Protein AF-B5H9H6-F1 (afdb_monomer)

Structure (mmCIF, N/CA/C/O backbone):
data_AF-B5H9H6-F1
#
_entry.id   AF-B5H9H6-F1
#
loop_
_atom_site.group_PDB
_atom_site.id
_atom_site.type_symbol
_atom_site.label_atom_id
_atom_site.label_alt_id
_atom_site.label_comp_id
_atom_site.label_asym_id
_atom_site.label_entity_id
_atom_site.label_seq_id
_atom_site.pdbx_PDB_ins_code
_atom_site.Cartn_x
_atom_site.Cartn_y
_atom_site.Cartn_z
_atom_site.occupancy
_atom_site.B_iso_or_equiv
_atom_site.auth_seq_id
_atom_site.auth_comp_id
_atom_site.auth_asym_id
_atom_site.auth_atom_id
_atom_site.pdbx_PDB_model_num
ATOM 1 N N . MET A 1 1 ? 13.344 -2.753 9.074 1.00 53.66 1 MET A N 1
ATOM 2 C CA . MET A 1 1 ? 12.767 -1.599 8.350 1.00 53.66 1 MET A CA 1
ATOM 3 C C . MET A 1 1 ? 13.785 -0.470 8.370 1.00 53.66 1 MET A C 1
ATOM 5 O O . MET A 1 1 ? 14.395 -0.273 9.414 1.00 53.66 1 MET A O 1
ATOM 9 N N . GLN A 1 2 ? 14.003 0.204 7.239 1.00 55.91 2 GLN A N 1
ATOM 10 C CA . GLN A 1 2 ? 14.740 1.470 7.197 1.00 55.91 2 GLN A CA 1
ATOM 11 C C . GLN A 1 2 ? 13.715 2.598 7.277 1.00 55.91 2 GLN A C 1
ATOM 13 O O . GLN A 1 2 ? 12.799 2.648 6.457 1.00 55.91 2 GLN A O 1
ATOM 18 N N . GLU A 1 3 ? 13.831 3.452 8.282 1.00 55.31 3 GLU A N 1
ATOM 19 C CA . GLU A 1 3 ? 12.931 4.578 8.500 1.00 55.31 3 GLU A CA 1
ATOM 20 C C . GLU A 1 3 ? 13.737 5.873 8.465 1.00 55.31 3 GLU A C 1
ATOM 22 O O . GLU A 1 3 ? 14.820 5.964 9.036 1.00 55.31 3 GLU A O 1
ATOM 27 N N . VAL A 1 4 ? 13.217 6.867 7.748 1.00 63.28 4 VAL A N 1
ATOM 28 C CA . VAL A 1 4 ? 13.743 8.230 7.776 1.00 63.28 4 VAL A CA 1
ATOM 29 C C . VAL A 1 4 ? 12.703 9.081 8.481 1.00 63.28 4 VAL A C 1
ATOM 31 O O . VAL A 1 4 ? 11.624 9.325 7.938 1.00 63.28 4 VAL A O 1
ATOM 34 N N . ALA A 1 5 ? 13.020 9.519 9.693 1.00 55.47 5 ALA A N 1
ATOM 35 C CA . ALA A 1 5 ? 12.129 10.331 10.509 1.00 55.47 5 ALA A CA 1
ATOM 36 C C . ALA A 1 5 ? 12.715 11.730 10.685 1.00 55.47 5 ALA A C 1
ATOM 38 O O . ALA A 1 5 ? 13.913 11.883 10.920 1.00 55.47 5 ALA A O 1
ATOM 39 N N . ARG A 1 6 ? 11.858 12.755 10.610 1.00 47.78 6 ARG A N 1
ATOM 40 C CA . ARG A 1 6 ? 12.176 14.100 11.096 1.00 47.78 6 ARG A CA 1
ATOM 41 C C . ARG A 1 6 ? 11.402 14.343 12.384 1.00 47.78 6 ARG A C 1
ATOM 43 O O . ARG A 1 6 ? 10.174 14.310 12.382 1.00 47.78 6 ARG A O 1
ATOM 50 N N . LEU A 1 7 ? 12.126 14.551 13.472 1.00 54.38 7 LEU A N 1
ATOM 51 C CA . LEU A 1 7 ? 11.582 14.840 14.789 1.00 54.38 7 LEU A CA 1
ATOM 52 C C . LEU A 1 7 ? 11.135 16.307 14.872 1.00 54.38 7 LEU A C 1
ATOM 54 O O . LEU A 1 7 ? 11.575 17.162 14.100 1.00 54.38 7 LEU A O 1
ATOM 58 N N . LEU A 1 8 ? 10.257 16.600 15.834 1.00 46.44 8 LEU A N 1
ATOM 59 C CA . LEU A 1 8 ? 9.730 17.951 16.072 1.00 46.44 8 LEU A CA 1
ATOM 60 C C . LEU A 1 8 ? 10.823 18.969 16.441 1.00 46.44 8 LEU A C 1
ATOM 62 O O . LEU A 1 8 ? 10.644 20.161 16.223 1.00 46.44 8 LEU A O 1
ATOM 66 N N . ASP A 1 9 ? 11.965 18.503 16.944 1.00 61.56 9 ASP A N 1
ATOM 67 C CA . ASP A 1 9 ? 13.147 19.322 17.244 1.00 61.56 9 ASP A CA 1
ATOM 68 C C . ASP A 1 9 ? 14.023 19.616 16.009 1.00 61.56 9 ASP A C 1
ATOM 70 O O . ASP A 1 9 ? 15.124 20.153 16.122 1.00 61.56 9 ASP A O 1
ATOM 74 N N . GLY A 1 10 ? 13.543 19.260 14.816 1.00 47.66 10 GLY A N 1
ATOM 75 C CA . GLY A 1 10 ? 14.209 19.526 13.550 1.00 47.66 10 GLY A CA 1
ATOM 76 C C . GLY A 1 10 ? 15.253 18.486 13.152 1.00 47.66 10 GLY A C 1
ATOM 77 O O . GLY A 1 10 ? 15.680 18.521 11.994 1.00 47.66 10 GLY A O 1
ATOM 78 N N . ARG A 1 11 ? 15.614 17.542 14.035 1.00 51.81 11 ARG A N 1
ATOM 79 C CA . ARG A 1 11 ? 16.542 16.451 13.710 1.00 51.81 11 ARG A CA 1
ATOM 80 C C . ARG A 1 11 ? 15.918 15.512 12.688 1.00 51.81 11 ARG A C 1
ATOM 82 O O . ARG A 1 11 ? 14.760 15.131 12.820 1.00 51.81 11 ARG A O 1
ATOM 89 N N . SER A 1 12 ? 16.692 15.111 11.689 1.00 52.31 12 SER A N 1
ATOM 90 C CA . SER A 1 12 ? 16.351 14.014 10.784 1.00 52.31 12 SER A CA 1
ATOM 91 C C . SER A 1 12 ? 17.384 12.910 10.921 1.00 52.31 12 SER A C 1
ATOM 93 O O . SER A 1 12 ? 18.574 13.215 10.946 1.00 52.31 12 SER A O 1
ATOM 95 N N . GLY A 1 13 ? 16.947 11.658 10.996 1.00 52.53 13 GLY A N 1
ATOM 96 C CA . GLY A 1 13 ? 17.841 10.506 11.084 1.00 52.53 13 GLY A CA 1
ATOM 97 C C . GLY A 1 13 ? 17.341 9.347 10.236 1.00 52.53 13 GLY A C 1
ATOM 98 O O . GLY A 1 13 ? 16.139 9.240 9.980 1.00 52.53 13 GLY A O 1
ATOM 99 N N . LEU A 1 14 ? 18.273 8.501 9.801 1.00 59.81 14 LEU A N 1
ATOM 100 C CA . LEU A 1 14 ? 17.979 7.188 9.242 1.00 59.81 14 LEU A CA 1
ATOM 101 C C . LEU A 1 14 ? 18.125 6.171 10.371 1.00 59.81 14 LEU A C 1
ATOM 103 O O . LEU A 1 14 ? 19.154 6.117 11.039 1.00 59.81 14 LEU A O 1
ATOM 107 N N . ASN A 1 15 ? 17.113 5.346 10.594 1.00 61.19 15 ASN A N 1
ATOM 108 C CA . ASN A 1 15 ? 17.191 4.296 11.590 1.00 61.19 15 ASN A CA 1
ATOM 109 C C . ASN A 1 15 ? 16.802 2.938 11.012 1.00 61.19 15 ASN A C 1
ATOM 111 O O . ASN A 1 15 ? 15.932 2.801 10.153 1.00 61.19 15 ASN A O 1
ATOM 115 N N . PHE A 1 16 ? 17.478 1.916 11.518 1.00 63.22 16 PHE A N 1
ATOM 116 C CA . PHE A 1 16 ? 17.230 0.521 11.215 1.00 63.22 16 PHE A CA 1
ATOM 117 C C . PHE A 1 16 ? 16.546 -0.064 12.436 1.00 63.22 16 PHE A C 1
ATOM 119 O O . PHE A 1 16 ? 17.161 -0.217 13.493 1.00 63.22 16 PHE A O 1
ATOM 126 N N . ALA A 1 17 ? 15.255 -0.343 12.307 1.00 61.78 17 ALA A N 1
ATOM 127 C CA . ALA A 1 17 ? 14.444 -0.819 13.414 1.00 61.78 17 ALA A CA 1
ATOM 128 C C . ALA A 1 17 ? 13.727 -2.127 13.086 1.00 61.78 17 ALA A C 1
ATOM 130 O O . ALA A 1 17 ? 13.439 -2.449 11.921 1.00 61.78 17 ALA A O 1
ATOM 131 N N . VAL A 1 18 ? 13.450 -2.875 14.148 1.00 64.50 18 VAL A N 1
ATOM 132 C CA . VAL A 1 18 ? 12.651 -4.094 14.153 1.00 64.50 18 VAL A CA 1
ATOM 133 C C . VAL A 1 18 ? 11.442 -3.841 15.045 1.00 64.50 18 VAL A C 1
ATOM 135 O O . VAL A 1 18 ? 11.582 -3.379 16.176 1.00 64.50 18 VAL A O 1
ATOM 138 N N . TYR A 1 19 ? 10.252 -4.131 14.526 1.00 63.72 19 TYR A N 1
ATOM 139 C CA . TYR A 1 19 ? 9.053 -4.237 15.347 1.00 63.72 19 TYR A CA 1
ATOM 140 C C . TYR A 1 19 ? 8.939 -5.681 15.831 1.00 63.72 19 TYR A C 1
ATOM 142 O O . TYR A 1 19 ? 8.889 -6.598 15.011 1.00 63.72 19 TYR A O 1
ATOM 150 N N . HIS A 1 20 ? 8.910 -5.884 17.144 1.00 63.84 20 HIS A N 1
ATOM 151 C CA . HIS A 1 20 ? 8.564 -7.170 17.741 1.00 63.84 20 HIS A CA 1
ATOM 152 C C . HIS A 1 20 ? 7.087 -7.159 18.069 1.00 63.84 20 HIS A C 1
ATOM 154 O O . HIS A 1 20 ? 6.674 -6.498 19.022 1.00 63.84 20 HIS A O 1
ATOM 160 N N . ASP A 1 21 ? 6.309 -7.883 17.278 1.00 75.31 21 ASP A N 1
ATOM 161 C CA . ASP A 1 21 ? 4.878 -8.013 17.501 1.00 75.31 21 ASP A CA 1
ATOM 162 C C . ASP A 1 21 ? 4.581 -9.309 18.243 1.00 75.31 21 ASP A C 1
ATOM 164 O O . ASP A 1 21 ? 4.849 -10.409 17.759 1.00 75.31 21 ASP A O 1
ATOM 168 N N . THR A 1 22 ? 3.982 -9.177 19.419 1.00 68.75 22 THR A N 1
ATOM 169 C CA . THR A 1 22 ? 3.458 -10.307 20.175 1.00 68.75 22 THR A CA 1
ATOM 170 C C . THR A 1 22 ? 1.982 -10.459 19.851 1.00 68.75 22 THR A C 1
ATOM 172 O O . THR A 1 22 ? 1.199 -9.519 20.005 1.00 68.75 22 THR A O 1
ATOM 175 N N . TYR A 1 23 ? 1.577 -11.663 19.452 1.00 73.25 23 TYR A N 1
ATOM 176 C CA . TYR A 1 23 ? 0.176 -12.026 19.255 1.00 73.25 23 TYR A CA 1
ATOM 177 C C . TYR A 1 23 ? -0.265 -12.993 20.353 1.00 73.25 23 TYR A C 1
ATOM 179 O O . TYR A 1 23 ? 0.447 -13.934 20.702 1.00 73.25 23 TYR A O 1
ATOM 187 N N . ARG A 1 24 ? -1.465 -12.781 20.893 1.00 76.56 24 ARG A N 1
ATOM 188 C CA . ARG A 1 24 ? -2.106 -13.669 21.864 1.00 76.56 24 ARG A CA 1
ATOM 189 C C . ARG A 1 24 ? -3.253 -14.409 21.190 1.00 76.56 24 ARG A C 1
ATOM 191 O O . ARG A 1 24 ? -4.102 -13.800 20.540 1.00 76.56 24 ARG A O 1
ATOM 198 N N . ARG A 1 25 ? -3.298 -15.729 21.359 1.00 71.50 25 ARG A N 1
ATOM 199 C CA . ARG A 1 25 ? -4.409 -16.552 20.875 1.00 71.50 25 ARG A CA 1
ATOM 200 C C . ARG A 1 25 ? -5.648 -16.323 21.748 1.00 71.50 25 ARG A C 1
ATOM 202 O O . ARG A 1 25 ? -5.561 -16.426 22.969 1.00 71.50 25 ARG A O 1
ATOM 209 N N . THR A 1 26 ? -6.783 -16.021 21.124 1.00 87.19 26 THR A N 1
ATOM 210 C CA . THR A 1 26 ? -8.114 -15.929 21.744 1.00 87.19 26 THR A CA 1
ATOM 211 C C . THR A 1 26 ? -9.068 -16.936 21.084 1.00 87.19 26 THR A C 1
ATOM 213 O O . THR A 1 26 ? -8.728 -17.499 20.037 1.00 87.19 26 THR A O 1
ATOM 216 N N . PRO A 1 27 ? -10.253 -17.201 21.668 1.00 63.56 27 PRO A N 1
ATOM 217 C CA . PRO A 1 27 ? -11.253 -18.085 21.060 1.00 63.56 27 PRO A CA 1
ATOM 218 C C . PRO A 1 27 ? -11.697 -17.647 19.654 1.00 63.56 27 PRO A C 1
ATOM 220 O O . PRO A 1 27 ? -12.077 -18.484 18.844 1.00 63.56 27 PRO A O 1
ATOM 223 N N . GLU A 1 28 ? -11.594 -16.353 19.338 1.00 66.88 28 GLU A N 1
ATOM 224 C CA . GLU A 1 28 ? -11.947 -15.780 18.031 1.00 66.88 28 GLU A CA 1
ATOM 225 C C . GLU A 1 28 ? -10.758 -15.705 17.053 1.00 66.88 28 GLU A C 1
ATOM 227 O O . GLU A 1 28 ? -10.911 -15.191 15.947 1.00 66.88 28 GLU A O 1
ATOM 232 N N . GLY A 1 29 ? -9.571 -16.192 17.439 1.00 70.00 29 GLY A N 1
ATOM 233 C CA . GLY A 1 29 ? -8.371 -16.212 16.598 1.00 70.00 29 GLY A CA 1
ATOM 234 C C . GLY A 1 29 ? -7.148 -15.553 17.239 1.00 70.00 29 GLY A C 1
ATOM 235 O O . GLY A 1 29 ? -7.075 -15.351 18.447 1.00 70.00 29 GLY A O 1
ATOM 236 N N . TRP A 1 30 ? -6.133 -15.242 16.435 1.00 66.62 30 TRP A N 1
ATOM 237 C CA . TRP A 1 30 ? -4.956 -14.512 16.911 1.00 66.62 30 TRP A CA 1
ATOM 238 C C . TRP A 1 30 ? -5.271 -13.023 17.019 1.00 66.62 30 TRP A C 1
ATOM 240 O O . TRP A 1 30 ? -5.712 -12.410 16.050 1.00 66.62 30 TRP A O 1
ATOM 250 N N . ARG A 1 31 ? -5.018 -12.429 18.185 1.00 61.84 31 ARG A N 1
ATOM 251 C CA . ARG A 1 31 ? -5.123 -10.984 18.393 1.00 61.84 31 ARG A CA 1
ATOM 252 C C . ARG A 1 31 ? -3.755 -10.396 18.680 1.00 61.84 31 ARG A C 1
ATOM 254 O O . ARG A 1 31 ? -2.970 -10.970 19.428 1.00 61.84 31 ARG A O 1
ATOM 261 N N . PHE A 1 32 ? -3.486 -9.236 18.101 1.00 72.62 32 PHE A N 1
ATOM 262 C CA . PHE A 1 32 ? -2.315 -8.439 18.440 1.00 72.62 32 PHE A CA 1
ATOM 263 C C . PHE A 1 32 ? -2.336 -8.084 19.937 1.00 72.62 32 PHE A C 1
ATOM 265 O O . PHE A 1 32 ? -3.376 -7.681 20.463 1.00 72.62 32 PHE A O 1
ATOM 272 N N . ALA A 1 33 ? -1.210 -8.264 20.624 1.00 79.00 33 ALA A N 1
ATOM 273 C CA . ALA A 1 33 ? -1.073 -8.006 22.054 1.00 79.00 33 ALA A CA 1
ATOM 274 C C . ALA A 1 33 ? -0.149 -6.817 22.335 1.00 79.00 33 ALA A C 1
ATOM 276 O O . ALA A 1 33 ? -0.509 -5.947 23.124 1.00 79.00 33 ALA A O 1
ATOM 277 N N . GLU A 1 34 ? 1.017 -6.770 21.694 1.00 72.00 34 GLU A N 1
ATOM 278 C CA . GLU A 1 34 ? 2.047 -5.763 21.955 1.00 72.00 34 GLU A CA 1
ATOM 279 C C . GLU A 1 34 ? 2.951 -5.587 20.731 1.00 72.00 34 GLU A C 1
ATOM 281 O O . GLU A 1 34 ? 3.175 -6.547 19.999 1.00 72.00 34 GLU A O 1
ATOM 286 N N . ARG A 1 35 ? 3.480 -4.372 20.537 1.00 76.19 35 ARG A N 1
ATOM 287 C CA . ARG A 1 35 ? 4.550 -4.063 19.581 1.00 76.19 35 ARG A CA 1
ATOM 288 C C . ARG A 1 35 ? 5.682 -3.374 20.323 1.00 76.19 35 ARG A C 1
ATOM 290 O O . ARG A 1 35 ? 5.495 -2.256 20.803 1.00 76.19 35 ARG A O 1
ATOM 297 N N . VAL A 1 36 ? 6.853 -3.998 20.362 1.00 76.00 36 VAL A N 1
ATOM 298 C CA . VAL A 1 36 ? 8.087 -3.364 20.835 1.00 76.00 36 VAL A CA 1
ATOM 299 C C . VAL A 1 36 ? 8.837 -2.821 19.631 1.00 76.00 36 VAL A C 1
ATOM 301 O O . VAL A 1 36 ? 9.159 -3.558 18.702 1.00 76.00 36 VAL A O 1
ATOM 304 N N . TYR A 1 37 ? 9.109 -1.521 19.636 1.00 66.94 37 TYR A N 1
ATOM 305 C CA . TYR A 1 37 ? 9.939 -0.888 18.621 1.00 66.94 37 TYR A CA 1
ATOM 306 C C . TYR A 1 37 ? 11.393 -0.885 19.080 1.00 66.94 37 TYR A C 1
ATOM 308 O O . TYR A 1 37 ? 11.775 -0.107 19.953 1.00 66.94 37 TYR A O 1
ATOM 316 N N . GLU A 1 38 ? 12.199 -1.772 18.508 1.00 73.25 38 GLU A N 1
ATOM 317 C CA . GLU A 1 38 ? 13.624 -1.846 18.797 1.00 73.25 38 GLU A CA 1
ATOM 318 C C . GLU A 1 38 ? 14.416 -1.175 17.677 1.00 73.25 38 GLU A C 1
ATOM 320 O O . GLU A 1 38 ? 14.463 -1.658 16.541 1.00 73.25 38 GLU A O 1
ATOM 325 N N . VAL A 1 39 ? 15.086 -0.073 18.006 1.00 70.81 39 VAL A N 1
ATOM 326 C CA . VAL A 1 39 ? 16.018 0.577 17.089 1.00 70.81 39 VAL A CA 1
ATOM 327 C C . VAL A 1 39 ? 17.376 -0.113 17.198 1.00 70.81 39 VAL A C 1
ATOM 329 O O . VAL A 1 39 ? 18.069 0.022 18.201 1.00 70.81 39 VAL A O 1
ATOM 332 N N . ARG A 1 40 ? 17.745 -0.878 16.167 1.00 69.38 40 ARG A N 1
ATOM 333 C CA . ARG A 1 40 ? 18.996 -1.652 16.108 1.00 69.38 40 ARG A CA 1
ATOM 334 C C . ARG A 1 40 ? 20.201 -0.780 15.787 1.00 69.38 40 ARG A C 1
A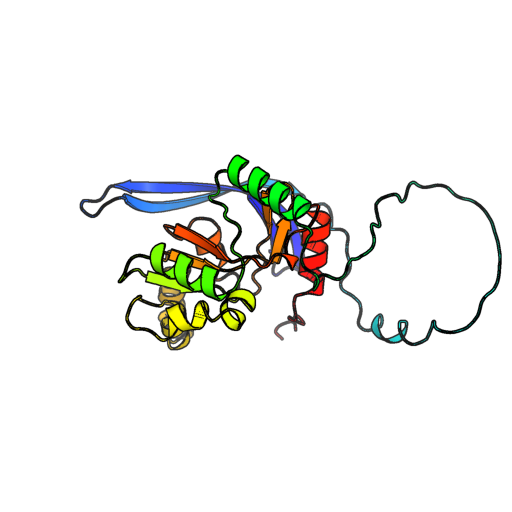TOM 336 O O . ARG A 1 40 ? 21.293 -1.039 16.277 1.00 69.38 40 ARG A O 1
ATOM 343 N N . TYR A 1 41 ? 19.998 0.234 14.955 1.00 62.50 41 TYR A N 1
ATOM 344 C CA . TYR A 1 41 ? 21.029 1.190 14.585 1.00 62.50 41 TYR A CA 1
ATOM 345 C C . TYR A 1 41 ? 20.379 2.528 14.236 1.00 62.50 41 TYR A C 1
ATOM 347 O O . TYR A 1 41 ? 19.394 2.567 13.496 1.00 62.50 41 TYR A O 1
ATOM 355 N N . VAL A 1 42 ? 20.920 3.613 14.787 1.00 59.16 42 VAL A N 1
ATOM 356 C CA . VAL A 1 42 ? 20.570 4.987 14.416 1.00 59.16 42 VAL A CA 1
ATOM 357 C C . VAL A 1 42 ? 21.771 5.567 13.698 1.00 59.16 42 VAL A C 1
ATOM 359 O O . VAL A 1 42 ? 22.828 5.727 14.304 1.00 59.16 42 VAL A O 1
ATOM 362 N N . ASP A 1 43 ? 21.595 5.899 12.427 1.00 63.69 43 ASP A N 1
ATOM 363 C CA . ASP A 1 43 ? 22.544 6.722 11.702 1.00 63.69 43 ASP A CA 1
ATOM 364 C C . ASP A 1 43 ? 22.196 8.195 11.943 1.00 63.69 43 ASP A C 1
ATOM 366 O O . ASP A 1 43 ? 21.160 8.706 11.502 1.00 63.69 43 ASP A O 1
ATOM 370 N N . THR A 1 44 ? 23.054 8.868 12.708 1.00 52.78 44 THR A N 1
ATOM 371 C CA . THR A 1 44 ? 22.942 10.300 13.008 1.00 52.78 44 THR A CA 1
ATOM 372 C C . THR A 1 44 ? 23.697 11.171 12.009 1.00 52.78 44 THR A C 1
ATOM 374 O O . THR A 1 44 ? 23.769 12.385 12.206 1.00 52.78 44 THR A O 1
ATOM 377 N N . THR A 1 45 ? 24.297 10.581 10.972 1.00 62.56 45 THR A N 1
ATOM 378 C CA . THR A 1 45 ? 24.951 11.336 9.904 1.00 62.56 45 THR A CA 1
ATOM 379 C C . THR A 1 45 ? 23.928 12.287 9.282 1.00 62.56 45 THR A C 1
ATOM 381 O O . THR A 1 45 ? 22.835 11.845 8.912 1.00 62.56 45 THR A O 1
ATOM 384 N N . PRO A 1 46 ? 24.228 13.596 9.173 1.00 53.75 46 PRO A N 1
ATOM 385 C CA . PRO A 1 46 ? 23.333 14.536 8.518 1.00 53.75 46 PRO A CA 1
ATOM 386 C C . PRO A 1 46 ? 22.997 14.033 7.115 1.00 53.75 46 PRO A C 1
ATOM 388 O O . PRO A 1 46 ? 23.891 13.817 6.296 1.00 53.75 46 PRO A O 1
ATOM 391 N N . LEU A 1 47 ? 21.709 13.827 6.839 1.00 56.25 47 LEU A N 1
ATOM 392 C CA . LEU A 1 47 ? 21.271 13.414 5.511 1.00 56.25 47 LEU A CA 1
ATOM 393 C C . LEU A 1 47 ? 21.675 14.496 4.502 1.00 56.25 47 LEU A C 1
ATOM 395 O O . LEU A 1 47 ? 21.375 15.676 4.693 1.00 56.25 47 LEU A O 1
ATOM 399 N N . ALA A 1 48 ? 22.368 14.099 3.435 1.00 51.50 48 ALA A N 1
ATOM 400 C CA . ALA A 1 48 ? 22.768 15.021 2.383 1.00 51.50 48 ALA A CA 1
ATOM 401 C C . ALA A 1 48 ? 21.520 15.570 1.669 1.00 51.50 48 ALA A C 1
ATOM 403 O O . ALA A 1 48 ? 20.718 14.816 1.119 1.00 51.50 48 ALA A O 1
ATOM 404 N N . GLY A 1 49 ? 21.356 16.892 1.689 1.00 49.00 49 GLY A N 1
ATOM 405 C CA . GLY A 1 49 ? 20.244 17.585 1.044 1.00 49.00 49 GLY A CA 1
ATOM 406 C C . GLY A 1 49 ? 19.719 18.738 1.890 1.00 49.00 49 GLY A C 1
ATOM 407 O O . GLY A 1 49 ? 19.233 18.554 3.002 1.00 49.00 49 GLY A O 1
ATOM 408 N N . SER A 1 50 ? 19.788 19.950 1.350 1.00 49.84 50 SER A N 1
ATOM 409 C CA . SER A 1 50 ? 19.128 21.120 1.930 1.00 49.84 50 SER A CA 1
ATOM 410 C C . SER A 1 50 ? 17.769 21.316 1.260 1.00 49.84 50 SER A C 1
ATOM 412 O O . SER A 1 50 ? 17.636 21.128 0.050 1.00 49.84 50 SER A O 1
ATOM 414 N N . ALA A 1 51 ? 16.749 21.711 2.027 1.00 32.75 51 ALA A N 1
ATOM 415 C CA . ALA A 1 51 ? 15.503 22.187 1.433 1.00 32.75 51 ALA A CA 1
ATOM 416 C C . ALA A 1 51 ? 15.819 23.377 0.502 1.00 32.75 51 ALA A C 1
ATOM 418 O O . ALA A 1 51 ? 16.626 24.225 0.897 1.00 32.75 51 ALA A O 1
ATOM 419 N N . PRO A 1 52 ? 15.215 23.481 -0.698 1.00 41.56 52 PRO A N 1
ATOM 420 C CA . PRO A 1 52 ? 15.425 24.639 -1.556 1.00 41.56 52 PRO A CA 1
ATOM 421 C C . PRO A 1 52 ? 15.051 25.905 -0.786 1.00 41.56 52 PRO A C 1
ATOM 423 O O . PRO A 1 52 ? 13.907 26.068 -0.352 1.00 41.56 52 PRO A O 1
ATOM 426 N N . GLY A 1 53 ? 16.032 26.782 -0.575 1.00 41.06 53 GLY A N 1
ATOM 427 C CA . GLY A 1 53 ? 15.790 28.078 0.038 1.00 41.06 53 GLY A CA 1
ATOM 428 C C . GLY A 1 53 ? 14.836 28.909 -0.830 1.00 41.06 53 GLY A C 1
ATOM 429 O O . GLY A 1 53 ? 14.761 28.695 -2.043 1.00 41.06 53 GLY A O 1
ATOM 430 N N . PRO A 1 54 ? 14.128 29.893 -0.251 1.00 41.00 54 PRO A N 1
ATOM 431 C CA . PRO A 1 54 ? 13.183 30.739 -0.984 1.00 41.00 54 PRO A CA 1
ATOM 432 C C . PRO A 1 54 ? 13.793 31.498 -2.183 1.00 41.00 54 PRO A C 1
ATOM 434 O O . PRO A 1 54 ? 13.040 32.004 -3.007 1.00 41.00 54 PRO A O 1
ATOM 437 N N . GLY A 1 55 ? 15.125 31.545 -2.321 1.00 37.62 55 GLY A N 1
ATOM 438 C CA . GLY A 1 55 ? 15.826 32.150 -3.461 1.00 37.62 55 GLY A CA 1
ATOM 439 C C . GLY A 1 55 ? 16.094 31.230 -4.662 1.00 37.62 55 GLY A C 1
ATOM 440 O O . GLY A 1 55 ? 16.415 31.732 -5.735 1.00 37.62 55 GLY A O 1
ATOM 441 N N . ALA A 1 56 ? 15.933 29.905 -4.543 1.00 37.97 56 ALA A N 1
ATOM 442 C CA . ALA A 1 56 ? 16.319 28.970 -5.613 1.00 37.97 56 ALA A CA 1
ATOM 443 C C . ALA A 1 56 ? 15.398 29.017 -6.854 1.00 37.97 56 ALA A C 1
ATOM 445 O O . ALA A 1 56 ? 15.771 28.544 -7.922 1.00 37.97 56 ALA A O 1
ATOM 446 N N . GLN A 1 57 ? 14.208 29.619 -6.740 1.00 35.75 57 GLN A N 1
ATOM 447 C CA . GLN A 1 57 ? 13.292 29.826 -7.871 1.00 35.75 57 GLN A CA 1
ATOM 448 C C . GLN A 1 57 ? 13.622 31.075 -8.706 1.00 35.75 57 GLN A C 1
ATOM 450 O O . GLN A 1 57 ? 13.095 31.208 -9.805 1.00 35.75 57 GLN A O 1
ATOM 455 N N . ALA A 1 58 ? 14.493 31.972 -8.226 1.00 33.72 58 ALA A N 1
ATOM 456 C CA . ALA A 1 58 ? 14.852 33.194 -8.951 1.00 33.72 58 ALA A CA 1
ATOM 457 C C . ALA A 1 58 ? 16.047 33.010 -9.907 1.00 33.72 58 ALA A C 1
ATOM 459 O O . ALA A 1 58 ? 16.176 33.767 -10.864 1.00 33.72 58 ALA A O 1
ATOM 460 N N . GLN A 1 59 ? 16.898 32.002 -9.685 1.00 33.97 59 GLN A N 1
ATOM 461 C CA . GLN A 1 59 ? 18.087 31.753 -10.516 1.00 33.97 59 GLN A CA 1
ATOM 462 C C . GLN A 1 59 ? 17.817 30.836 -11.720 1.00 33.97 59 GLN A C 1
ATOM 464 O O . GLN A 1 59 ? 18.477 30.971 -12.743 1.00 33.97 59 GLN A O 1
ATOM 469 N N . ALA A 1 60 ? 16.784 29.987 -1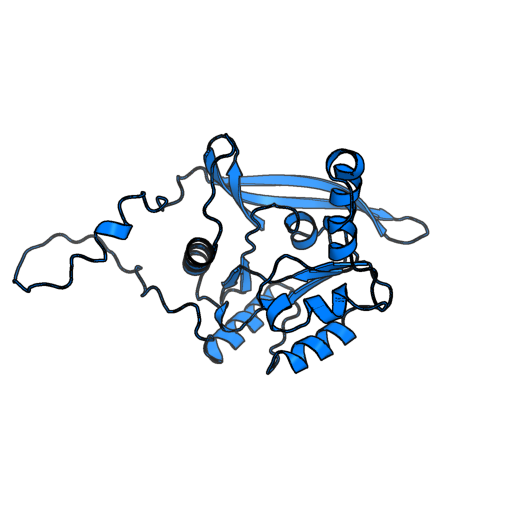1.668 1.00 34.69 60 ALA A N 1
ATOM 470 C CA . ALA A 1 60 ? 16.420 29.108 -12.787 1.00 34.69 60 ALA A CA 1
ATOM 471 C C . ALA A 1 60 ? 15.811 29.849 -14.000 1.00 34.69 60 ALA A C 1
ATOM 473 O O . ALA A 1 60 ? 15.661 29.257 -15.065 1.00 34.69 60 ALA A O 1
ATOM 474 N N . SER A 1 61 ? 15.473 31.135 -13.856 1.00 33.84 61 SER A N 1
ATOM 475 C CA . SER A 1 61 ? 14.879 31.963 -14.918 1.00 33.84 61 SER A CA 1
ATOM 476 C C . SER A 1 61 ? 15.885 32.896 -15.606 1.00 33.84 61 SER A C 1
ATOM 478 O O . SER A 1 61 ? 15.500 33.595 -16.538 1.00 33.84 61 SER A O 1
ATOM 480 N N . ALA A 1 62 ? 17.137 32.955 -15.132 1.00 32.12 62 ALA A N 1
ATOM 481 C CA . ALA A 1 62 ? 18.133 33.931 -15.591 1.00 32.12 62 ALA A CA 1
ATOM 482 C C . ALA A 1 62 ? 19.307 33.317 -16.379 1.00 32.12 62 ALA A C 1
ATOM 484 O O . ALA A 1 62 ? 19.997 34.041 -17.088 1.00 32.12 62 ALA A O 1
ATOM 485 N N . GLU A 1 63 ? 19.508 31.998 -16.331 1.00 32.69 63 GLU A N 1
ATOM 486 C CA . GLU A 1 63 ? 20.577 31.306 -17.069 1.00 32.69 63 GLU A CA 1
ATOM 487 C C . GLU A 1 63 ? 20.043 30.651 -18.353 1.00 32.69 63 GLU A C 1
ATOM 489 O O . GLU A 1 63 ? 20.068 29.439 -18.545 1.00 32.69 63 GLU A O 1
ATOM 494 N N . ALA A 1 64 ? 19.535 31.487 -19.255 1.00 32.31 64 ALA A N 1
ATOM 495 C CA . ALA A 1 64 ? 19.393 31.167 -20.672 1.00 32.31 64 ALA A CA 1
ATOM 496 C C . ALA A 1 64 ? 20.032 32.313 -21.464 1.00 32.31 64 ALA A C 1
ATOM 498 O O . ALA A 1 64 ? 19.347 33.152 -22.045 1.00 32.31 64 ALA A O 1
ATOM 499 N N . GLY A 1 65 ? 21.360 32.396 -21.411 1.00 28.05 65 GLY A N 1
ATOM 500 C CA . GLY A 1 65 ? 22.103 33.458 -22.073 1.00 28.05 65 GLY A CA 1
ATOM 501 C C . GLY A 1 65 ? 23.610 33.324 -21.906 1.00 28.05 65 GLY A C 1
ATOM 502 O O . GLY A 1 65 ? 24.149 33.674 -20.866 1.00 28.05 65 GLY A O 1
ATOM 503 N N . ASP A 1 66 ? 24.236 32.912 -23.003 1.00 28.50 66 ASP A N 1
ATOM 504 C CA . ASP A 1 66 ? 25.621 33.172 -23.402 1.00 28.50 66 ASP A CA 1
ATOM 505 C C . ASP A 1 66 ? 26.738 32.191 -22.990 1.00 28.50 66 ASP A C 1
ATOM 507 O O . ASP A 1 66 ? 26.824 31.664 -21.884 1.00 28.50 66 ASP A O 1
ATOM 511 N N . ALA A 1 67 ? 27.583 31.925 -23.985 1.00 32.78 67 ALA A N 1
ATOM 512 C CA . ALA A 1 67 ? 28.615 30.908 -24.054 1.00 32.78 67 ALA A CA 1
ATOM 513 C C . ALA A 1 67 ? 30.014 31.521 -23.867 1.00 32.78 67 ALA A C 1
ATOM 515 O O . ALA A 1 67 ? 30.299 32.601 -24.373 1.00 32.78 67 ALA A O 1
ATOM 516 N N . GLY A 1 68 ? 30.949 30.789 -23.247 1.00 24.44 68 GLY A N 1
ATOM 517 C CA . GLY A 1 68 ? 32.356 31.206 -23.187 1.00 24.44 68 GLY A CA 1
ATOM 518 C C . GLY A 1 68 ? 33.283 30.195 -22.502 1.00 24.44 68 GLY A C 1
ATOM 519 O O . GLY A 1 68 ? 33.003 29.727 -21.411 1.00 24.44 68 GLY A O 1
ATOM 520 N N . ARG A 1 69 ? 34.375 29.837 -23.187 1.00 24.77 69 ARG A N 1
ATOM 521 C CA . ARG A 1 69 ? 35.340 28.732 -22.966 1.00 24.77 69 ARG A CA 1
ATOM 522 C C . ARG A 1 69 ? 36.290 28.819 -21.742 1.00 24.77 69 ARG A C 1
ATOM 524 O O . ARG A 1 69 ? 36.804 29.893 -21.472 1.00 24.77 69 ARG A O 1
ATOM 531 N N . ALA A 1 70 ? 36.688 27.609 -21.280 1.00 25.91 70 ALA A N 1
ATOM 532 C CA . ALA A 1 70 ? 38.025 27.100 -20.842 1.00 25.91 70 ALA A CA 1
ATOM 533 C C . ALA A 1 70 ? 38.685 27.682 -19.560 1.00 25.91 70 ALA A C 1
ATOM 535 O O . ALA A 1 70 ? 38.566 28.867 -19.308 1.00 25.91 70 ALA A O 1
ATOM 536 N N . ALA A 1 71 ? 39.475 26.981 -18.723 1.00 25.83 71 ALA A N 1
ATOM 537 C CA . ALA A 1 71 ? 39.933 25.586 -18.557 1.00 25.83 71 ALA A CA 1
ATOM 538 C C . ALA A 1 71 ? 40.570 25.417 -17.143 1.00 25.83 71 ALA A C 1
ATOM 540 O O . ALA A 1 71 ? 41.053 26.401 -16.592 1.00 25.83 71 ALA A O 1
ATOM 541 N N . GLY A 1 72 ? 40.681 24.178 -16.624 1.00 23.22 72 GLY A N 1
ATOM 542 C CA . GLY A 1 72 ? 41.802 23.776 -15.743 1.00 23.22 72 GLY A CA 1
ATOM 543 C C . GLY A 1 72 ? 41.516 23.150 -14.361 1.00 23.22 72 GLY A C 1
ATOM 544 O O . GLY A 1 72 ? 41.446 23.868 -13.377 1.00 23.22 72 GLY A O 1
ATOM 545 N N . ALA A 1 73 ? 41.520 21.806 -14.335 1.00 25.52 73 ALA A N 1
ATOM 546 C CA . ALA A 1 73 ? 42.080 20.866 -13.336 1.00 25.52 73 ALA A CA 1
ATOM 547 C C . ALA A 1 73 ? 41.596 20.811 -11.861 1.00 25.52 73 ALA A C 1
ATOM 549 O O . ALA A 1 73 ? 41.745 21.753 -11.090 1.00 25.52 73 ALA A O 1
ATOM 550 N N . GLY A 1 74 ? 41.188 19.598 -11.447 1.00 24.70 74 GLY A N 1
ATOM 551 C CA . GLY A 1 74 ? 41.106 19.152 -10.049 1.00 24.70 74 GLY A CA 1
ATOM 552 C C . GLY A 1 74 ? 40.142 17.976 -9.844 1.00 24.70 74 GLY A C 1
ATOM 553 O O . GLY A 1 74 ? 38.969 18.196 -9.570 1.00 24.70 74 GLY A O 1
ATOM 554 N N . GLU A 1 75 ? 40.626 16.740 -10.005 1.00 29.20 75 GLU A N 1
ATOM 555 C CA . GLU A 1 75 ? 39.886 15.484 -9.803 1.00 29.20 75 GLU A CA 1
ATOM 556 C C . GLU A 1 75 ? 39.347 15.316 -8.372 1.00 29.20 75 GLU A C 1
ATOM 558 O O . GLU A 1 75 ? 40.105 15.285 -7.404 1.00 29.20 75 GLU A O 1
ATOM 563 N N . ALA A 1 76 ? 38.037 15.092 -8.268 1.00 29.59 76 ALA A N 1
ATOM 564 C CA . ALA A 1 76 ? 37.425 14.244 -7.253 1.00 29.59 76 ALA A CA 1
ATOM 565 C C . ALA A 1 76 ? 36.231 13.532 -7.906 1.00 29.59 76 ALA A C 1
ATOM 567 O O . ALA A 1 76 ? 35.372 14.172 -8.514 1.00 29.59 76 ALA A O 1
ATOM 568 N N . 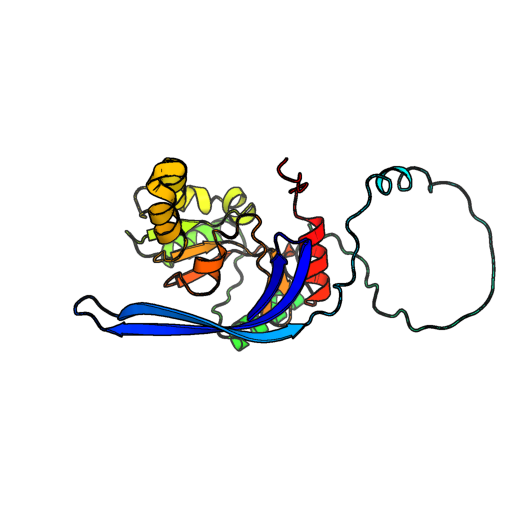ASP A 1 77 ? 36.244 12.204 -7.833 1.00 28.22 77 ASP A N 1
ATOM 569 C CA . ASP A 1 77 ? 35.303 11.264 -8.444 1.00 28.22 77 ASP A CA 1
ATOM 570 C C . ASP A 1 77 ? 33.837 11.620 -8.135 1.00 28.22 77 ASP A C 1
ATOM 572 O O . ASP A 1 77 ? 33.324 11.413 -7.036 1.00 28.22 77 ASP A O 1
ATOM 576 N N . ALA A 1 78 ? 33.179 12.198 -9.139 1.00 29.06 78 ALA A N 1
ATOM 577 C CA . ALA A 1 78 ? 31.768 12.546 -9.161 1.00 29.06 78 ALA A CA 1
ATOM 578 C C . ALA A 1 78 ? 31.053 11.670 -10.200 1.00 29.06 78 ALA A C 1
ATOM 580 O O . ALA A 1 78 ? 30.481 12.168 -11.167 1.00 29.06 78 ALA A O 1
ATOM 581 N N . SER A 1 79 ? 31.100 10.349 -10.028 1.00 33.62 79 SER A N 1
ATOM 582 C CA . SER A 1 79 ? 30.369 9.402 -10.877 1.00 33.62 79 SER A CA 1
ATOM 583 C C . SER A 1 79 ? 29.148 8.798 -10.167 1.00 33.62 79 SER A C 1
ATOM 585 O O . SER A 1 79 ? 29.003 7.589 -10.047 1.00 33.62 79 SER A O 1
ATOM 587 N N . ALA A 1 80 ? 28.216 9.648 -9.713 1.00 34.81 80 ALA A N 1
ATOM 588 C CA . ALA A 1 80 ? 26.866 9.200 -9.327 1.00 34.81 80 ALA A CA 1
ATOM 589 C C . ALA A 1 80 ? 25.760 10.274 -9.414 1.00 34.81 80 ALA A C 1
ATOM 591 O O . ALA A 1 80 ? 24.689 10.106 -8.836 1.00 34.81 80 ALA A O 1
ATOM 592 N N . THR A 1 81 ? 25.942 11.369 -10.153 1.00 34.22 81 THR A N 1
ATOM 593 C CA . THR A 1 81 ? 24.826 12.253 -10.544 1.00 34.22 81 THR A CA 1
ATOM 594 C C . THR A 1 81 ? 24.196 11.738 -11.837 1.00 34.22 81 THR A C 1
ATOM 596 O O . THR A 1 81 ? 24.256 12.363 -12.893 1.00 34.22 81 THR A O 1
ATOM 599 N N . GLY A 1 82 ? 23.596 10.548 -11.754 1.00 32.50 82 GLY A N 1
ATOM 600 C CA . GLY A 1 82 ? 22.736 10.020 -12.808 1.00 32.50 82 GLY A CA 1
ATOM 601 C C . GLY A 1 82 ? 21.554 10.962 -13.036 1.00 32.50 82 GLY A C 1
ATOM 602 O O . GLY A 1 82 ? 20.914 11.404 -12.081 1.00 32.50 82 GLY A O 1
ATOM 603 N N . ALA A 1 83 ? 21.313 11.299 -14.305 1.00 39.34 83 ALA A N 1
ATOM 604 C CA . ALA A 1 83 ? 20.275 12.205 -14.779 1.00 39.34 83 ALA A CA 1
ATOM 605 C C . ALA A 1 83 ? 18.976 12.074 -13.972 1.00 39.34 83 ALA A C 1
ATOM 607 O O . ALA A 1 83 ? 18.397 10.992 -13.866 1.00 39.34 83 ALA A O 1
ATOM 608 N N . ALA A 1 84 ? 18.514 13.189 -13.409 1.00 46.00 84 ALA A N 1
ATOM 609 C CA . ALA A 1 84 ? 17.238 13.251 -12.721 1.00 46.00 84 ALA A CA 1
ATOM 610 C C . ALA A 1 84 ? 16.108 13.037 -13.742 1.00 46.00 84 ALA A C 1
ATOM 612 O O . ALA A 1 84 ? 15.620 13.989 -14.347 1.00 46.00 84 ALA A O 1
ATOM 613 N N . GLY A 1 85 ? 15.768 11.771 -13.979 1.00 56.31 85 GLY A N 1
ATOM 614 C CA . GLY A 1 85 ? 14.802 11.356 -14.984 1.00 56.31 85 GLY A CA 1
ATOM 615 C C . GLY A 1 85 ? 13.402 11.893 -14.706 1.00 56.31 85 GLY A C 1
ATOM 616 O O . GLY A 1 85 ? 13.022 12.146 -13.559 1.00 56.31 85 GLY A O 1
ATOM 617 N N . ASP A 1 86 ? 12.629 12.046 -15.777 1.00 74.06 86 ASP A N 1
ATOM 618 C CA . ASP A 1 86 ? 11.199 12.306 -15.694 1.00 74.06 86 ASP A CA 1
ATOM 619 C C . ASP A 1 86 ? 10.502 11.153 -14.951 1.00 74.06 86 ASP A C 1
ATOM 621 O O . ASP A 1 86 ? 10.460 10.008 -15.397 1.00 74.06 86 ASP A O 1
ATOM 625 N N . PHE A 1 87 ? 9.957 11.473 -13.781 1.00 83.38 87 PHE A N 1
ATOM 626 C CA . PHE A 1 87 ? 9.254 10.552 -12.895 1.00 83.38 87 PHE A CA 1
ATOM 627 C C . PHE A 1 87 ? 7.799 10.280 -13.316 1.00 83.38 87 PHE A C 1
ATOM 629 O O . PHE A 1 87 ? 7.101 9.519 -12.623 1.00 83.38 87 PHE A O 1
ATOM 636 N N . GLY A 1 88 ? 7.343 10.910 -14.402 1.00 82.25 88 GLY A N 1
ATOM 637 C CA . GLY A 1 88 ? 6.046 10.691 -15.033 1.00 82.25 88 GLY A CA 1
ATOM 638 C C . GLY A 1 88 ? 6.018 9.500 -15.992 1.00 82.25 88 GLY A C 1
ATOM 639 O O . GLY A 1 88 ? 4.986 8.834 -16.080 1.00 82.25 88 GLY A O 1
ATOM 640 N N . ALA A 1 89 ? 7.134 9.188 -16.657 1.00 88.31 89 ALA A N 1
ATOM 641 C CA . ALA A 1 89 ? 7.212 8.097 -17.626 1.00 88.31 89 ALA A CA 1
ATOM 642 C C . ALA A 1 89 ? 7.236 6.706 -16.953 1.00 88.31 89 ALA A C 1
ATOM 644 O O . ALA A 1 89 ? 7.884 6.532 -15.915 1.00 88.31 89 ALA A O 1
ATOM 645 N N . PRO A 1 90 ? 6.556 5.690 -17.521 1.00 92.25 90 PRO A N 1
ATOM 646 C CA . PRO A 1 90 ? 6.613 4.324 -17.007 1.00 92.25 90 PRO A CA 1
ATOM 647 C C . PRO A 1 90 ? 8.024 3.731 -17.135 1.00 92.25 90 PRO A C 1
ATOM 649 O O . PRO A 1 90 ? 8.741 4.004 -18.098 1.00 92.25 90 PRO A O 1
ATOM 652 N N . ALA A 1 91 ? 8.423 2.892 -16.175 1.00 93.38 91 ALA A N 1
ATOM 653 C CA . ALA A 1 91 ? 9.645 2.103 -16.299 1.00 93.38 91 ALA A CA 1
ATOM 654 C C . ALA A 1 91 ? 9.532 1.085 -17.452 1.00 93.38 91 ALA A C 1
ATOM 656 O O . ALA A 1 91 ? 8.434 0.644 -17.794 1.00 93.38 91 ALA A O 1
ATOM 657 N N . SER A 1 92 ? 10.669 0.702 -18.041 1.00 95.12 92 SER A N 1
ATOM 658 C CA . SER A 1 92 ? 10.709 -0.328 -19.085 1.00 95.12 92 SER A CA 1
ATOM 659 C C . SER A 1 92 ? 10.311 -1.706 -18.545 1.00 95.12 92 SER A C 1
ATOM 661 O O . SER A 1 92 ? 10.443 -1.965 -17.347 1.00 95.12 92 SER A O 1
ATOM 663 N N . ALA A 1 93 ? 9.888 -2.605 -19.441 1.00 94.81 93 ALA A N 1
ATOM 664 C CA . ALA A 1 93 ? 9.521 -3.982 -19.100 1.00 94.81 93 ALA A CA 1
ATOM 66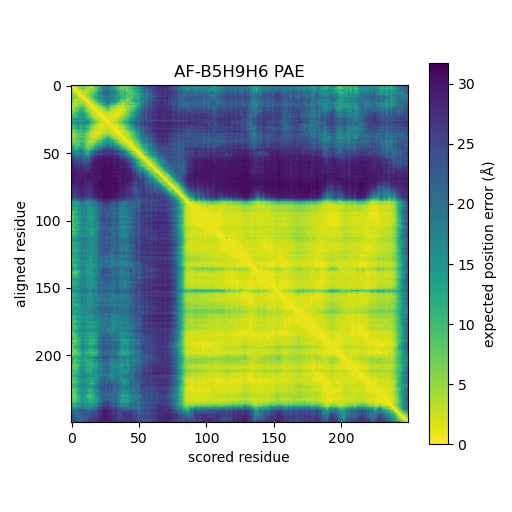5 C C . ALA A 1 93 ? 10.615 -4.689 -18.278 1.00 94.81 93 ALA A C 1
ATOM 667 O O . ALA A 1 93 ? 10.343 -5.141 -17.173 1.00 94.81 93 ALA A O 1
ATOM 668 N N . ASP A 1 94 ? 11.877 -4.634 -18.719 1.00 97.00 94 ASP A N 1
ATOM 669 C CA . ASP A 1 94 ? 12.997 -5.253 -17.993 1.00 97.00 94 ASP A CA 1
ATOM 670 C C . ASP A 1 94 ? 13.162 -4.732 -16.555 1.00 97.00 94 ASP A C 1
ATOM 672 O O . ASP A 1 94 ? 13.551 -5.473 -15.652 1.00 97.00 94 ASP A O 1
ATOM 676 N N . ARG A 1 95 ? 12.897 -3.438 -16.322 1.00 96.69 95 ARG A N 1
ATOM 677 C CA . ARG A 1 95 ? 12.978 -2.826 -14.983 1.00 96.69 95 ARG A CA 1
ATOM 678 C C . ARG A 1 95 ? 11.813 -3.280 -14.107 1.00 96.69 95 ARG A C 1
ATOM 680 O O . ARG A 1 95 ? 12.009 -3.521 -12.916 1.00 96.69 95 ARG A O 1
ATOM 687 N N . LEU A 1 96 ? 10.621 -3.414 -14.690 1.00 96.56 96 LEU A N 1
ATOM 688 C CA . LEU A 1 96 ? 9.446 -3.960 -14.012 1.00 96.56 96 LEU A CA 1
ATOM 689 C C . LEU A 1 96 ? 9.677 -5.424 -13.622 1.00 96.56 96 LEU A C 1
ATOM 691 O O . LEU A 1 96 ? 9.461 -5.775 -12.463 1.00 96.56 96 LEU A O 1
ATOM 695 N N . ASP A 1 97 ? 10.203 -6.241 -14.533 1.00 97.31 97 ASP A N 1
ATOM 696 C CA . ASP A 1 97 ? 10.487 -7.656 -14.283 1.00 97.31 97 ASP A CA 1
ATOM 697 C C . ASP A 1 97 ? 11.529 -7.846 -13.177 1.00 97.31 97 ASP A C 1
ATOM 699 O O . ASP A 1 97 ? 11.328 -8.660 -12.270 1.00 97.31 97 ASP A O 1
ATOM 703 N N . ARG A 1 98 ? 12.604 -7.041 -13.174 1.00 97.81 98 ARG A N 1
ATOM 704 C CA . ARG A 1 98 ? 13.589 -7.040 -12.078 1.00 97.81 98 ARG A CA 1
ATOM 705 C C . ARG A 1 98 ? 12.957 -6.687 -10.736 1.00 97.81 98 ARG A C 1
ATOM 707 O O . ARG A 1 98 ? 13.157 -7.416 -9.765 1.00 97.81 98 ARG A O 1
ATOM 714 N N . ALA A 1 99 ? 12.164 -5.616 -10.684 1.00 97.25 99 ALA A N 1
ATOM 715 C CA . ALA A 1 99 ? 11.493 -5.203 -9.456 1.00 97.25 99 ALA A CA 1
ATOM 716 C C . ALA A 1 99 ? 10.518 -6.279 -8.945 1.00 97.25 99 ALA A C 1
ATOM 718 O O . ALA A 1 99 ? 10.492 -6.561 -7.748 1.00 97.25 99 ALA A O 1
ATOM 719 N N . ILE A 1 100 ? 9.753 -6.922 -9.834 1.00 97.19 100 ILE A N 1
ATOM 720 C CA . ILE A 1 100 ? 8.824 -8.008 -9.484 1.00 97.19 100 ILE A CA 1
ATOM 721 C C . ILE A 1 100 ? 9.582 -9.220 -8.942 1.00 97.19 100 ILE A C 1
ATOM 723 O O . ILE A 1 100 ? 9.199 -9.765 -7.904 1.00 97.19 100 ILE A O 1
ATOM 727 N N . ALA A 1 101 ? 10.661 -9.636 -9.608 1.00 97.50 101 ALA A N 1
ATOM 728 C CA . ALA A 1 101 ? 11.490 -10.746 -9.152 1.00 97.50 101 ALA A CA 1
ATOM 729 C C . ALA A 1 101 ? 12.089 -10.463 -7.765 1.00 97.50 101 ALA A C 1
ATOM 731 O O . ALA A 1 101 ? 12.011 -11.313 -6.877 1.00 97.50 101 ALA A O 1
ATOM 732 N N . ALA A 1 102 ? 12.609 -9.253 -7.549 1.00 95.81 102 ALA A N 1
ATOM 733 C CA . ALA A 1 102 ? 13.179 -8.853 -6.269 1.00 95.81 102 ALA A CA 1
ATOM 734 C C . ALA A 1 102 ? 12.122 -8.744 -5.154 1.00 95.81 102 ALA A C 1
ATOM 736 O O . ALA A 1 102 ? 12.353 -9.210 -4.042 1.00 95.81 102 ALA A O 1
ATOM 737 N N . LEU A 1 103 ? 10.932 -8.206 -5.443 1.00 92.38 103 LEU A N 1
ATOM 738 C CA . LEU A 1 103 ? 9.810 -8.190 -4.497 1.00 92.38 103 LEU A CA 1
ATOM 739 C C . LEU A 1 103 ? 9.414 -9.611 -4.073 1.00 92.38 103 LEU A C 1
ATOM 741 O O . LEU A 1 103 ? 9.234 -9.867 -2.883 1.00 92.38 103 LEU A O 1
ATOM 745 N N . ARG A 1 104 ? 9.329 -10.547 -5.026 1.00 95.06 104 ARG A N 1
ATOM 746 C CA . ARG A 1 104 ? 9.030 -11.959 -4.741 1.00 95.06 104 ARG A CA 1
ATOM 747 C C . ARG A 1 104 ? 10.114 -12.612 -3.890 1.00 95.06 104 ARG A C 1
ATOM 749 O O . ARG A 1 104 ? 9.787 -13.295 -2.922 1.00 95.06 104 ARG A O 1
ATOM 756 N N . ALA A 1 105 ? 11.385 -12.353 -4.193 1.00 90.81 105 ALA A N 1
ATOM 757 C CA . ALA A 1 105 ? 12.505 -12.813 -3.372 1.00 90.81 105 ALA A CA 1
ATOM 758 C C . ALA A 1 105 ? 12.450 -12.249 -1.937 1.00 90.81 105 ALA A C 1
ATOM 760 O O . ALA A 1 105 ? 12.810 -12.944 -0.991 1.00 90.81 105 ALA A O 1
ATOM 761 N N . ASN A 1 106 ? 11.916 -11.035 -1.766 1.00 88.19 106 ASN A N 1
ATOM 762 C CA . ASN A 1 106 ? 11.716 -10.382 -0.468 1.00 88.19 106 ASN A CA 1
ATOM 763 C C . ASN A 1 106 ? 10.398 -10.777 0.234 1.00 88.19 106 ASN A C 1
ATOM 765 O O . ASN A 1 106 ? 10.011 -10.144 1.216 1.00 88.19 106 ASN A O 1
ATOM 769 N N . GLY A 1 107 ? 9.697 -11.810 -0.247 1.00 86.88 107 GLY A N 1
ATOM 770 C CA . GLY A 1 107 ? 8.501 -12.358 0.401 1.00 86.88 107 GLY A CA 1
ATOM 771 C C . GLY A 1 107 ? 7.186 -11.654 0.053 1.00 86.88 107 GLY A C 1
ATOM 772 O O . GLY A 1 107 ? 6.159 -11.953 0.663 1.00 86.88 107 GLY A O 1
ATOM 773 N N . PHE A 1 108 ? 7.176 -10.748 -0.927 1.00 91.88 108 PHE A N 1
ATOM 774 C CA . PHE A 1 108 ? 5.940 -10.156 -1.436 1.00 91.88 108 PHE A CA 1
ATOM 775 C C . PHE A 1 108 ? 5.301 -11.036 -2.513 1.00 91.88 108 PHE A C 1
ATOM 777 O O . PHE A 1 108 ? 5.974 -11.632 -3.350 1.00 91.88 108 PHE A O 1
ATOM 784 N N . THR A 1 109 ? 3.970 -11.037 -2.570 1.00 92.75 109 THR A N 1
ATOM 785 C CA . THR A 1 109 ? 3.273 -11.383 -3.816 1.00 92.75 109 THR A CA 1
ATOM 786 C C . THR A 1 109 ? 3.290 -10.151 -4.720 1.00 92.75 109 THR A C 1
ATOM 788 O O . THR A 1 109 ? 2.874 -9.076 -4.292 1.00 92.75 109 THR A O 1
ATOM 791 N N . ALA A 1 110 ? 3.797 -10.293 -5.945 1.00 93.88 110 ALA A N 1
ATOM 792 C CA . ALA A 1 110 ? 3.889 -9.206 -6.919 1.00 93.88 110 ALA A CA 1
ATOM 793 C C . ALA A 1 110 ? 3.438 -9.690 -8.299 1.00 93.88 110 ALA A C 1
ATOM 795 O O . ALA A 1 110 ? 3.882 -10.745 -8.762 1.00 93.88 110 ALA A O 1
ATOM 796 N N . GLU A 1 111 ? 2.569 -8.917 -8.944 1.00 93.38 111 GLU A N 1
ATOM 797 C CA . GLU A 1 111 ? 1.965 -9.200 -10.247 1.00 93.38 111 GLU A CA 1
ATOM 798 C C . GLU A 1 111 ? 1.929 -7.906 -11.070 1.00 93.38 111 GLU A C 1
ATOM 800 O O . GLU A 1 111 ? 1.675 -6.830 -10.523 1.00 93.38 111 GLU A O 1
ATOM 805 N N . LEU A 1 112 ? 2.203 -8.011 -12.373 1.00 95.94 112 LEU A N 1
ATOM 806 C CA . LEU A 1 112 ? 2.026 -6.912 -13.318 1.00 95.94 112 LEU A CA 1
ATOM 807 C C . LEU A 1 112 ? 0.614 -6.992 -13.897 1.00 95.94 112 LEU A C 1
ATOM 809 O O . LEU A 1 112 ? 0.183 -8.062 -14.316 1.00 95.94 112 LEU A O 1
ATOM 813 N N . LEU A 1 113 ? -0.090 -5.864 -13.909 1.00 94.94 113 LEU A N 1
ATOM 814 C CA . LEU A 1 113 ? -1.428 -5.739 -14.478 1.00 94.94 113 LEU A CA 1
ATOM 815 C C . LEU A 1 113 ? -1.390 -4.695 -15.591 1.00 94.94 113 LEU A C 1
ATOM 817 O O . LEU A 1 113 ? -0.719 -3.673 -15.441 1.00 94.94 113 LEU A O 1
ATOM 821 N N . ASP A 1 114 ? -2.122 -4.954 -16.672 1.00 89.38 114 ASP A N 1
ATOM 822 C CA . ASP A 1 114 ? -2.061 -4.140 -17.891 1.00 89.38 114 ASP A CA 1
ATOM 823 C C . ASP A 1 114 ? -2.546 -2.704 -17.663 1.00 89.38 114 ASP A C 1
ATOM 825 O O . ASP A 1 114 ? -1.956 -1.746 -18.165 1.00 89.38 114 ASP A O 1
ATOM 829 N N . ASP A 1 115 ? -3.622 -2.542 -16.887 1.00 89.62 115 ASP A N 1
ATOM 830 C CA . ASP A 1 115 ? -4.258 -1.247 -16.684 1.00 89.62 115 ASP A CA 1
ATOM 831 C C . ASP A 1 115 ? -5.023 -1.121 -15.352 1.00 89.62 115 ASP A C 1
ATOM 833 O O . ASP A 1 115 ? -5.080 -2.021 -14.503 1.00 89.62 115 ASP A O 1
ATOM 837 N N . ALA A 1 116 ? -5.632 0.052 -15.158 1.00 92.06 116 ALA A N 1
ATOM 838 C CA . ALA A 1 116 ? -6.439 0.351 -13.984 1.00 92.06 116 ALA A CA 1
ATOM 839 C C . ALA A 1 116 ? -7.693 -0.536 -13.865 1.00 92.06 116 ALA A C 1
ATOM 841 O O . ALA A 1 116 ? -8.111 -0.834 -12.748 1.00 92.06 116 ALA A O 1
ATOM 842 N N . ALA A 1 117 ? -8.301 -0.973 -14.971 1.00 94.12 117 ALA A N 1
ATOM 843 C CA . ALA A 1 117 ? -9.489 -1.825 -14.940 1.00 94.12 117 ALA A CA 1
ATOM 844 C C . ALA A 1 117 ? -9.144 -3.253 -14.485 1.00 94.12 117 ALA A C 1
ATOM 846 O O . ALA A 1 117 ? -9.852 -3.825 -13.644 1.00 94.12 117 ALA A O 1
ATOM 847 N N . ALA A 1 118 ? -8.019 -3.791 -14.961 1.00 93.44 118 ALA A N 1
ATOM 848 C CA . ALA A 1 118 ? -7.443 -5.039 -14.478 1.00 93.44 118 ALA A CA 1
ATOM 849 C C . ALA A 1 118 ? -7.115 -4.942 -12.980 1.00 93.44 118 ALA A C 1
ATOM 851 O O . ALA A 1 118 ? -7.523 -5.808 -12.201 1.00 93.44 118 ALA A O 1
ATOM 852 N N . ALA A 1 119 ? -6.491 -3.839 -12.546 1.00 95.19 119 ALA A N 1
ATOM 853 C CA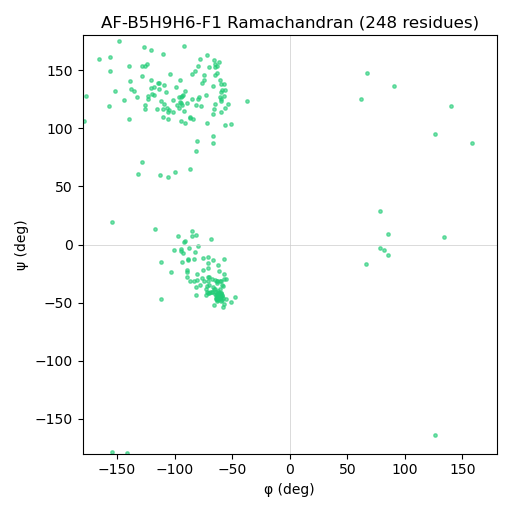 . ALA A 1 119 ? -6.211 -3.580 -11.133 1.00 95.19 119 ALA A CA 1
ATOM 854 C C . ALA A 1 119 ? -7.478 -3.551 -10.266 1.00 95.19 119 ALA A C 1
ATOM 856 O O . ALA A 1 119 ? -7.536 -4.242 -9.250 1.00 95.19 119 ALA A O 1
ATOM 857 N N . ARG A 1 120 ? -8.530 -2.827 -10.669 1.00 96.25 120 ARG A N 1
ATOM 858 C CA . ARG A 1 120 ? -9.813 -2.792 -9.937 1.00 96.25 120 ARG A CA 1
ATOM 859 C C . ARG A 1 120 ? -10.423 -4.184 -9.779 1.00 96.25 120 ARG A C 1
ATOM 861 O O . ARG A 1 120 ? -10.845 -4.558 -8.683 1.00 96.25 120 ARG A O 1
ATOM 868 N N . THR A 1 121 ? -10.439 -4.961 -10.861 1.00 97.06 121 THR A N 1
ATOM 869 C CA . THR A 1 121 ? -10.985 -6.326 -10.864 1.00 97.06 121 THR A CA 1
ATOM 870 C C . THR A 1 121 ? -10.191 -7.238 -9.935 1.00 97.06 121 THR A C 1
ATOM 872 O O . THR A 1 121 ? -10.774 -7.933 -9.102 1.00 97.06 121 THR A O 1
ATOM 875 N N . HIS A 1 122 ? -8.862 -7.193 -10.024 1.00 96.81 122 HIS A N 1
ATOM 876 C CA . HIS A 1 122 ? -7.983 -8.006 -9.195 1.00 96.81 122 HIS A CA 1
ATOM 877 C C . HIS A 1 122 ? -8.125 -7.655 -7.704 1.00 96.81 122 HIS A C 1
ATOM 879 O O . HIS A 1 122 ? -8.353 -8.536 -6.874 1.00 96.81 122 HIS A O 1
ATOM 885 N N . ILE A 1 123 ? -8.117 -6.364 -7.354 1.00 96.06 123 ILE A N 1
ATOM 886 C CA . ILE A 1 123 ? -8.301 -5.900 -5.970 1.00 96.06 123 ILE A CA 1
ATOM 887 C C . ILE A 1 123 ? -9.652 -6.348 -5.399 1.00 96.06 123 ILE A C 1
ATOM 889 O O . ILE A 1 123 ? -9.714 -6.830 -4.268 1.00 96.06 123 ILE A O 1
ATOM 893 N N . LYS A 1 124 ? -10.735 -6.271 -6.181 1.00 95.69 124 LYS A N 1
ATOM 894 C CA . LYS A 1 124 ? -12.063 -6.749 -5.762 1.00 95.69 124 LYS A CA 1
ATOM 895 C C . LYS A 1 124 ? -12.085 -8.243 -5.413 1.00 95.69 124 LYS A C 1
ATOM 897 O O . LYS A 1 124 ? -12.875 -8.647 -4.555 1.00 95.69 124 LYS A O 1
ATOM 902 N N . ASN A 1 125 ? -11.250 -9.045 -6.072 1.00 96.25 125 ASN A N 1
ATOM 903 C CA . ASN A 1 125 ? -11.132 -10.482 -5.823 1.00 96.25 125 ASN A CA 1
ATOM 904 C C . ASN A 1 125 ? -10.249 -10.792 -4.604 1.00 96.25 125 ASN A C 1
ATOM 906 O O . ASN A 1 125 ? -10.504 -11.769 -3.904 1.00 96.25 125 ASN A O 1
ATOM 910 N N . LEU A 1 126 ? -9.247 -9.954 -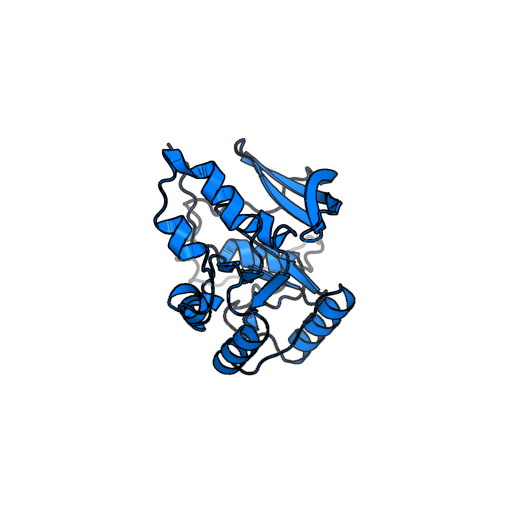4.316 1.00 95.25 126 LEU A N 1
ATOM 911 C CA . LEU A 1 126 ? -8.352 -10.129 -3.167 1.00 95.25 126 LEU A CA 1
ATOM 912 C C . LEU A 1 126 ? -8.976 -9.745 -1.820 1.00 95.25 126 LEU A C 1
ATOM 914 O O . LEU A 1 126 ? -8.555 -10.276 -0.786 1.00 95.25 126 LEU A O 1
ATOM 918 N N . ILE A 1 127 ? -9.920 -8.798 -1.809 1.00 96.56 127 ILE A N 1
ATOM 919 C CA . ILE A 1 127 ? -10.513 -8.263 -0.578 1.00 96.56 127 ILE A CA 1
ATOM 920 C C . ILE A 1 127 ? -11.801 -9.028 -0.230 1.00 96.56 127 ILE A C 1
ATOM 922 O O . ILE A 1 127 ? -12.770 -8.986 -0.999 1.00 96.56 127 ILE A O 1
ATOM 926 N N . PRO A 1 128 ? -11.867 -9.685 0.946 1.00 94.94 128 PRO A N 1
ATOM 927 C CA . PRO A 1 128 ? -13.088 -10.332 1.409 1.00 94.94 128 PRO A CA 1
ATOM 928 C C . PRO A 1 128 ? -14.242 -9.335 1.579 1.00 94.94 128 PRO A C 1
ATOM 930 O O . PRO A 1 128 ? -14.059 -8.215 2.062 1.00 94.94 128 PRO A O 1
ATOM 933 N N . LYS A 1 129 ? -15.462 -9.754 1.224 1.00 96.44 129 LYS A N 1
ATOM 934 C CA . LYS A 1 129 ? -16.673 -8.966 1.498 1.00 96.44 129 LYS A CA 1
ATOM 935 C C . LYS A 1 129 ? -16.817 -8.750 3.012 1.00 96.44 129 LYS A C 1
ATOM 937 O O . LYS A 1 129 ? -16.614 -9.677 3.787 1.00 96.44 129 LYS A O 1
ATOM 942 N N . GLY A 1 130 ? -17.192 -7.539 3.415 1.00 96.94 130 GLY A N 1
ATOM 943 C CA . GLY A 1 130 ? -17.403 -7.156 4.812 1.00 96.94 130 GLY A CA 1
ATOM 944 C C . GLY A 1 130 ? -16.135 -6.799 5.594 1.00 96.94 130 GLY A C 1
ATOM 945 O O . GLY A 1 130 ? -16.265 -6.357 6.732 1.00 96.94 130 GLY A O 1
ATOM 946 N N . ALA A 1 131 ? -14.942 -6.941 5.003 1.00 97.62 131 ALA A N 1
ATOM 947 C CA . ALA A 1 131 ? -13.679 -6.586 5.652 1.00 97.62 131 ALA A CA 1
ATOM 948 C C . ALA A 1 131 ? -13.584 -5.081 5.966 1.00 97.62 131 ALA A C 1
ATOM 950 O O . ALA A 1 131 ? -14.080 -4.243 5.205 1.00 97.62 131 ALA A O 1
ATOM 951 N N . GLY A 1 132 ? -12.904 -4.743 7.063 1.00 97.69 132 GLY A N 1
ATOM 952 C CA . GLY A 1 132 ? -12.460 -3.395 7.400 1.00 97.69 132 GLY A CA 1
ATOM 953 C C . GLY A 1 132 ? -11.312 -2.959 6.500 1.00 97.69 132 GLY A C 1
ATOM 954 O O . GLY A 1 132 ? -10.176 -3.398 6.685 1.00 97.69 132 GLY A O 1
ATOM 955 N N . VAL A 1 133 ? -11.596 -2.091 5.529 1.00 98.38 133 VAL A N 1
ATOM 956 C CA . VAL A 1 133 ? -10.606 -1.665 4.531 1.00 98.38 133 VAL A CA 1
ATOM 957 C C . VAL A 1 133 ? -10.203 -0.221 4.773 1.00 98.38 133 VAL A C 1
ATOM 959 O O . VAL A 1 133 ? -11.036 0.687 4.726 1.00 98.38 133 VAL A O 1
ATOM 962 N N . PHE A 1 134 ? -8.914 0.009 4.996 1.00 97.62 134 PHE A N 1
ATOM 963 C CA . PHE A 1 134 ? -8.348 1.348 5.049 1.00 97.62 134 PHE A CA 1
ATOM 964 C C . PHE A 1 134 ? -7.630 1.682 3.746 1.00 97.62 134 PHE A C 1
ATOM 966 O O . PHE A 1 134 ? -6.715 0.977 3.324 1.00 97.62 134 PHE A O 1
ATOM 973 N N . THR A 1 135 ? -8.037 2.783 3.121 1.00 96.38 135 THR A N 1
ATOM 974 C CA . THR A 1 135 ? -7.395 3.348 1.936 1.00 96.38 135 THR A CA 1
ATOM 975 C C . THR A 1 135 ? -6.410 4.449 2.338 1.00 96.38 135 THR A C 1
ATOM 977 O O . THR A 1 135 ? -6.777 5.482 2.913 1.00 96.38 135 THR A O 1
ATOM 980 N N . GLY A 1 136 ? -5.128 4.229 2.037 1.00 88.75 136 GLY A N 1
ATOM 981 C CA . GLY A 1 136 ? -4.079 5.233 2.218 1.00 88.75 136 GLY A CA 1
ATOM 982 C C . GLY A 1 136 ? -4.290 6.445 1.303 1.00 88.75 136 GLY A C 1
ATOM 983 O O . GLY A 1 136 ? -4.919 6.349 0.249 1.00 88.75 136 GLY A O 1
ATOM 984 N N . ALA A 1 137 ? -3.749 7.607 1.680 1.00 83.88 137 ALA A N 1
ATOM 985 C CA . ALA A 1 137 ? -3.802 8.791 0.820 1.00 83.88 137 ALA A CA 1
ATOM 986 C C . ALA A 1 137 ? -2.958 8.552 -0.448 1.00 83.88 137 ALA A C 1
ATOM 988 O O . ALA A 1 137 ? -1.738 8.422 -0.358 1.00 83.88 137 ALA A O 1
ATOM 989 N N . SER A 1 138 ? -3.598 8.456 -1.619 1.00 88.56 138 SER A N 1
ATOM 990 C CA . SER A 1 138 ? -2.925 8.036 -2.852 1.00 88.56 138 SER A CA 1
ATOM 991 C C . SER A 1 138 ? -3.635 8.514 -4.118 1.00 88.56 138 SER A C 1
ATOM 993 O O . SER A 1 138 ? -4.743 8.075 -4.429 1.00 88.56 138 SER A O 1
ATOM 995 N N . GLU A 1 139 ? -2.933 9.315 -4.921 1.00 87.56 139 GLU A N 1
ATOM 996 C CA . GLU A 1 139 ? -3.388 9.702 -6.261 1.00 87.56 139 GLU A CA 1
ATOM 997 C C . GLU A 1 139 ? -3.513 8.500 -7.201 1.00 87.56 139 GLU A C 1
ATOM 999 O O . GLU A 1 139 ? -4.410 8.466 -8.032 1.00 87.56 139 GLU A O 1
ATOM 1004 N N . THR A 1 140 ? -2.682 7.465 -7.032 1.00 90.12 140 THR A N 1
ATOM 1005 C CA . THR A 1 140 ? -2.804 6.222 -7.808 1.00 90.12 140 THR A CA 1
ATOM 1006 C C . THR A 1 140 ? -4.145 5.540 -7.542 1.00 90.12 140 THR A C 1
ATOM 1008 O O . THR A 1 140 ? -4.806 5.115 -8.484 1.00 90.12 140 THR A O 1
ATOM 1011 N N . LEU A 1 141 ? -4.587 5.469 -6.281 1.00 94.31 141 LEU A N 1
ATOM 1012 C CA . LEU A 1 141 ? -5.880 4.864 -5.938 1.00 94.31 141 LEU A CA 1
ATOM 1013 C C . LEU A 1 141 ? -7.058 5.745 -6.364 1.00 94.31 141 LEU A C 1
ATOM 1015 O O . LEU A 1 141 ? -8.087 5.222 -6.786 1.00 94.31 141 LEU A O 1
ATOM 1019 N N . ARG A 1 142 ? -6.899 7.072 -6.280 1.00 94.00 142 ARG A N 1
ATOM 1020 C CA . ARG A 1 142 ? -7.910 8.040 -6.717 1.00 94.00 142 ARG A CA 1
ATOM 1021 C C . ARG A 1 142 ? -8.117 7.991 -8.232 1.00 94.00 142 ARG A C 1
ATOM 1023 O O . ARG A 1 142 ? -9.244 7.835 -8.681 1.00 94.00 142 ARG A O 1
ATOM 1030 N N . LEU A 1 143 ? -7.037 8.098 -9.008 1.00 89.94 143 LEU A N 1
ATOM 1031 C CA . LEU A 1 143 ? -7.080 8.141 -10.474 1.00 89.94 143 LEU A CA 1
ATOM 1032 C C . LEU A 1 143 ? -7.454 6.793 -11.100 1.00 89.94 143 LEU A C 1
ATOM 1034 O O . LEU A 1 143 ? -8.104 6.773 -12.137 1.00 89.94 143 LEU A O 1
ATOM 1038 N N . SER A 1 144 ? -7.087 5.671 -10.471 1.00 93.69 144 SER A N 1
ATOM 1039 C CA . SER A 1 144 ? -7.516 4.340 -10.929 1.00 93.69 144 SER A CA 1
ATOM 1040 C C . SER A 1 144 ? -8.973 4.015 -10.592 1.00 93.69 144 SER A C 1
ATOM 1042 O O . SER A 1 144 ? -9.482 3.015 -11.081 1.00 93.69 144 SER A O 1
ATOM 1044 N N . GLY A 1 145 ? -9.643 4.801 -9.742 1.00 95.69 145 GLY A N 1
ATOM 1045 C CA . GLY A 1 145 ? -11.000 4.515 -9.259 1.00 95.69 145 GLY A CA 1
ATOM 1046 C C . GLY A 1 145 ? -11.080 3.455 -8.152 1.00 95.69 145 GLY A C 1
ATOM 1047 O O . GLY A 1 145 ? -12.155 3.233 -7.605 1.00 95.69 145 GLY A O 1
ATOM 1048 N N . ILE A 1 146 ? -9.960 2.840 -7.751 1.00 96.50 146 ILE A N 1
ATOM 1049 C CA . ILE A 1 146 ? -9.927 1.816 -6.691 1.00 96.50 146 ILE A CA 1
ATOM 1050 C C . ILE A 1 146 ? -10.386 2.389 -5.345 1.00 96.50 146 ILE A C 1
ATOM 1052 O O . ILE A 1 146 ? -11.123 1.731 -4.613 1.00 96.50 146 ILE A O 1
ATOM 1056 N N . ALA A 1 147 ? -9.980 3.620 -5.016 1.00 95.88 147 ALA A N 1
ATOM 1057 C CA . ALA A 1 147 ? -10.443 4.279 -3.793 1.00 95.88 147 ALA A CA 1
ATOM 1058 C C . ALA A 1 147 ? -11.969 4.457 -3.805 1.00 95.88 147 ALA A C 1
ATOM 1060 O O . ALA A 1 147 ? -12.630 4.146 -2.821 1.00 95.88 147 ALA A O 1
ATOM 1061 N N . GLN A 1 148 ? -12.535 4.881 -4.939 1.00 95.81 148 GLN A N 1
ATOM 1062 C CA . GLN A 1 148 ? -13.979 5.058 -5.087 1.00 95.81 148 GLN A CA 1
ATOM 1063 C C . GLN A 1 148 ? -14.732 3.731 -4.927 1.00 95.81 148 GLN A C 1
ATOM 1065 O O . GLN A 1 148 ? -15.716 3.684 -4.192 1.00 95.81 148 GLN A O 1
ATOM 1070 N N . ASP A 1 149 ? -14.250 2.652 -5.550 1.00 95.94 149 ASP A N 1
ATOM 1071 C CA . ASP A 1 149 ? -14.857 1.318 -5.437 1.00 95.94 149 ASP A CA 1
ATOM 1072 C C . ASP A 1 149 ? -14.905 0.807 -3.995 1.00 95.94 149 ASP A C 1
ATOM 1074 O O . ASP A 1 149 ? -15.834 0.092 -3.616 1.00 95.94 149 ASP A O 1
ATOM 1078 N N . ILE A 1 150 ? -13.888 1.147 -3.199 1.00 96.94 150 ILE A N 1
ATOM 1079 C CA . ILE A 1 150 ? -13.798 0.730 -1.801 1.00 96.94 150 ILE A CA 1
ATOM 1080 C C . ILE A 1 150 ? -14.651 1.626 -0.901 1.00 96.94 150 ILE A C 1
ATOM 1082 O O . ILE A 1 150 ? -15.316 1.121 -0.002 1.00 96.94 150 ILE A O 1
ATOM 1086 N N . GLU A 1 151 ? -14.610 2.942 -1.112 1.00 96.44 151 GLU A N 1
ATOM 1087 C CA . GLU A 1 151 ? -15.146 3.932 -0.172 1.00 96.44 151 GLU A CA 1
ATOM 1088 C C . GLU A 1 151 ? -16.624 4.271 -0.392 1.00 96.44 151 GLU A C 1
ATOM 1090 O O . GLU A 1 151 ? -17.295 4.645 0.566 1.00 96.44 151 GLU A O 1
ATOM 1095 N N . ALA A 1 152 ? -17.133 4.161 -1.624 1.00 93.19 152 ALA A N 1
ATOM 1096 C CA . ALA A 1 152 ? -18.510 4.540 -1.956 1.00 93.19 152 ALA A CA 1
ATOM 1097 C C . ALA A 1 152 ? -19.512 3.372 -1.889 1.00 93.19 152 ALA A C 1
ATOM 1099 O O . ALA A 1 152 ? -20.720 3.601 -1.909 1.00 93.19 152 ALA A O 1
ATOM 1100 N N . GLY A 1 153 ? -19.029 2.128 -1.855 1.00 83.69 153 GLY A N 1
ATOM 1101 C CA . GLY A 1 153 ? -19.865 0.926 -1.854 1.00 83.69 153 GLY A CA 1
ATOM 1102 C C . GLY A 1 153 ? -20.214 0.403 -0.457 1.00 83.69 153 GLY A C 1
ATOM 1103 O O . GLY A 1 153 ? -19.634 0.799 0.547 1.00 83.69 153 GLY A O 1
ATOM 1104 N N . ASP A 1 154 ? -21.125 -0.568 -0.408 1.00 92.19 154 ASP A N 1
ATOM 1105 C CA . ASP A 1 154 ? -21.542 -1.294 0.805 1.00 92.19 154 ASP A CA 1
ATOM 1106 C C . ASP A 1 154 ? -20.779 -2.619 1.014 1.00 92.19 154 ASP A C 1
ATOM 1108 O O . ASP A 1 154 ? -20.960 -3.328 2.006 1.00 92.19 154 ASP A O 1
ATOM 1112 N N . ARG A 1 155 ? -19.913 -2.978 0.060 1.00 96.00 155 ARG A N 1
ATOM 1113 C CA . ARG A 1 155 ? -19.199 -4.259 0.050 1.00 96.00 155 ARG A CA 1
ATOM 1114 C C . ARG A 1 155 ? -18.185 -4.379 1.186 1.00 96.00 155 ARG A C 1
ATOM 1116 O O . ARG A 1 155 ? -17.911 -5.501 1.615 1.00 96.00 155 ARG A O 1
ATOM 1123 N N . TYR A 1 156 ? -17.620 -3.265 1.643 1.00 97.75 156 TYR A N 1
ATOM 1124 C CA . TYR A 1 156 ? -16.556 -3.220 2.644 1.00 97.75 156 TYR A CA 1
ATOM 1125 C C . TYR A 1 156 ? -16.914 -2.266 3.779 1.00 97.75 156 TYR A C 1
ATOM 1127 O O . TYR A 1 156 ? -17.628 -1.285 3.586 1.00 97.75 156 TYR A O 1
ATOM 1135 N N . GLN A 1 157 ? -16.352 -2.508 4.960 1.00 97.31 157 GLN A N 1
ATOM 1136 C CA . GLN A 1 157 ? -16.377 -1.536 6.048 1.00 97.31 157 GLN A CA 1
ATOM 1137 C C . GLN A 1 157 ? -15.259 -0.512 5.811 1.00 97.31 157 GLN A C 1
ATOM 1139 O O . GLN A 1 157 ? -14.160 -0.623 6.357 1.00 97.31 157 GLN A O 1
ATOM 1144 N N . ALA A 1 158 ? -15.514 0.463 4.937 1.00 97.19 158 ALA A N 1
ATOM 1145 C CA . ALA A 1 158 ? -14.519 1.458 4.550 1.00 97.19 158 ALA A CA 1
ATOM 1146 C C . ALA A 1 158 ? -14.137 2.366 5.735 1.00 97.19 158 ALA A C 1
ATOM 1148 O O . ALA A 1 158 ? -14.946 3.131 6.264 1.00 97.19 158 ALA A O 1
ATOM 1149 N N . VAL A 1 159 ? -12.871 2.301 6.149 1.00 96.75 159 VAL A N 1
ATOM 1150 C CA . VAL A 1 159 ? -12.355 3.034 7.313 1.00 96.75 159 VAL A CA 1
ATOM 1151 C C . VAL A 1 159 ? -12.224 4.523 7.014 1.00 96.75 159 VAL A C 1
ATOM 1153 O O . VAL A 1 159 ? -12.598 5.348 7.844 1.00 96.75 159 VAL A O 1
ATOM 1156 N N . ARG A 1 160 ? -11.705 4.883 5.833 1.00 94.31 160 ARG A N 1
ATOM 1157 C CA . ARG A 1 160 ? -11.394 6.274 5.473 1.00 94.31 160 ARG A CA 1
ATOM 1158 C C . ARG A 1 160 ? -12.609 7.218 5.542 1.00 94.31 160 ARG A C 1
ATOM 1160 O O . ARG A 1 160 ? -12.497 8.208 6.263 1.00 94.31 160 ARG A O 1
ATOM 1167 N N . PRO A 1 161 ? -13.752 6.954 4.878 1.00 95.25 161 PRO A N 1
ATOM 1168 C CA . PRO A 1 161 ? -14.908 7.850 4.958 1.00 95.25 161 PRO A CA 1
ATOM 1169 C C . PRO A 1 161 ? -15.422 7.989 6.395 1.00 95.25 161 PRO A C 1
ATOM 1171 O O . PRO A 1 161 ? -15.719 9.095 6.831 1.00 95.25 161 PRO A O 1
ATOM 1174 N N . ARG A 1 162 ? -15.416 6.900 7.172 1.00 94.31 162 ARG A N 1
ATOM 1175 C CA . ARG A 1 162 ? -15.825 6.913 8.580 1.00 94.31 162 ARG A CA 1
ATOM 1176 C C . ARG A 1 162 ? -14.930 7.798 9.447 1.00 94.31 162 ARG A C 1
ATOM 1178 O O . ARG A 1 162 ? -15.440 8.604 10.212 1.00 94.31 162 ARG A O 1
ATOM 1185 N N . VAL A 1 163 ? -13.604 7.670 9.355 1.00 93.81 163 VAL A N 1
ATOM 1186 C CA . VAL A 1 163 ? -12.697 8.480 10.195 1.00 93.81 163 VAL A CA 1
ATOM 1187 C C . VAL A 1 163 ? -12.670 9.955 9.795 1.00 93.81 163 VAL A C 1
ATOM 1189 O O . VAL A 1 163 ? -12.273 10.790 10.602 1.00 93.81 163 VAL A O 1
ATOM 1192 N N . LEU A 1 164 ? -13.084 10.288 8.567 1.00 91.56 164 LEU A N 1
ATOM 1193 C CA . LEU A 1 164 ? -13.212 11.674 8.111 1.00 91.56 164 LEU A CA 1
ATOM 1194 C C . LEU A 1 164 ? -14.444 12.384 8.688 1.00 91.56 164 LEU A C 1
ATOM 1196 O O . LEU A 1 164 ? -14.429 13.609 8.758 1.00 91.56 164 LEU A O 1
ATOM 1200 N N . THR A 1 165 ? -15.471 11.649 9.124 1.00 95.12 165 THR A N 1
ATOM 1201 C CA . THR A 1 165 ? -16.675 12.217 9.760 1.00 95.12 165 THR A CA 1
ATOM 1202 C C . THR A 1 165 ? -16.611 12.235 11.290 1.00 95.12 165 THR A C 1
ATOM 1204 O O . THR A 1 165 ? -17.533 12.734 11.925 1.00 95.12 165 THR A O 1
ATOM 1207 N N . MET A 1 166 ? -15.572 11.648 11.888 1.00 94.62 166 MET A N 1
ATOM 1208 C CA . MET A 1 166 ? -15.400 11.560 13.343 1.00 94.62 166 MET A CA 1
ATOM 1209 C C . MET A 1 166 ? -14.794 12.840 13.924 1.00 94.62 166 MET A C 1
ATOM 1211 O O . MET A 1 166 ? -13.961 13.491 13.286 1.00 94.62 166 MET A O 1
ATOM 1215 N N . ASP A 1 167 ? -15.154 13.161 15.167 1.00 93.00 167 ASP A N 1
ATOM 1216 C CA . ASP A 1 167 ? -14.580 14.307 15.874 1.00 93.00 167 ASP A CA 1
ATOM 1217 C C . ASP A 1 167 ? -13.168 13.965 16.371 1.00 93.00 167 ASP A C 1
ATOM 1219 O O . ASP A 1 167 ? -12.957 13.054 17.173 1.00 93.00 167 ASP A O 1
ATOM 1223 N N . ARG A 1 168 ? -12.164 14.710 15.904 1.00 88.69 168 ARG A N 1
ATOM 1224 C CA . ARG A 1 168 ? -10.772 14.486 16.310 1.00 88.69 168 ARG A CA 1
ATOM 1225 C C . ARG A 1 168 ? -10.493 14.869 17.759 1.00 88.69 168 ARG A C 1
ATOM 1227 O O . ARG A 1 168 ? -9.587 14.277 18.339 1.00 88.69 168 ARG A O 1
ATOM 1234 N N . ALA A 1 169 ? -11.219 15.823 18.337 1.00 89.19 169 ALA A N 1
ATOM 1235 C CA . ALA A 1 169 ? -11.012 16.246 19.718 1.00 89.19 169 ALA A CA 1
ATOM 1236 C C . ALA A 1 169 ? -11.435 15.147 20.700 1.00 89.19 169 ALA A C 1
ATOM 1238 O O . ALA A 1 169 ? -10.723 14.872 21.664 1.00 89.19 169 ALA A O 1
ATOM 1239 N N . THR A 1 170 ? -12.552 14.472 20.423 1.00 94.06 170 THR A N 1
ATOM 1240 C CA . THR A 1 170 ? -13.134 13.478 21.336 1.00 94.06 170 THR A CA 1
ATOM 1241 C C . THR A 1 170 ? -12.872 12.031 20.923 1.00 94.06 170 THR A C 1
ATOM 1243 O O . THR A 1 170 ? -12.883 11.145 21.772 1.00 94.06 170 THR A O 1
ATOM 1246 N N . GLU A 1 171 ? -12.617 11.755 19.640 1.00 95.06 171 GLU A N 1
ATOM 1247 C CA . GLU A 1 171 ? -12.487 10.391 19.107 1.00 95.06 171 GLU A CA 1
ATOM 1248 C C . GLU A 1 171 ? -11.095 10.064 18.535 1.00 95.06 171 GLU A C 1
ATOM 1250 O O . GLU A 1 171 ? -10.931 9.029 17.882 1.00 95.06 171 GLU A O 1
ATOM 1255 N N . SER A 1 172 ? -10.071 10.890 18.790 1.00 85.75 172 SER A N 1
ATOM 1256 C CA . SER A 1 172 ? -8.690 10.695 18.295 1.00 85.75 172 SER A CA 1
ATOM 1257 C C . SER A 1 172 ? -8.154 9.273 18.490 1.00 85.75 172 SER A C 1
ATOM 1259 O O . SER A 1 172 ? -7.600 8.671 17.569 1.00 85.75 172 SER A O 1
ATOM 1261 N N . ASP A 1 173 ? -8.355 8.700 19.672 1.00 89.75 173 ASP A N 1
ATOM 1262 C CA . ASP A 1 173 ? -7.907 7.354 20.017 1.00 89.75 173 ASP A CA 1
ATOM 1263 C C . ASP A 1 173 ? -8.647 6.262 19.219 1.00 89.75 173 ASP A C 1
ATOM 1265 O O . ASP A 1 173 ? -8.048 5.283 18.761 1.00 89.75 173 ASP A O 1
ATOM 1269 N N . ARG A 1 174 ? -9.943 6.463 18.959 1.00 92.81 174 ARG A N 1
ATOM 1270 C CA . ARG A 1 174 ? -10.738 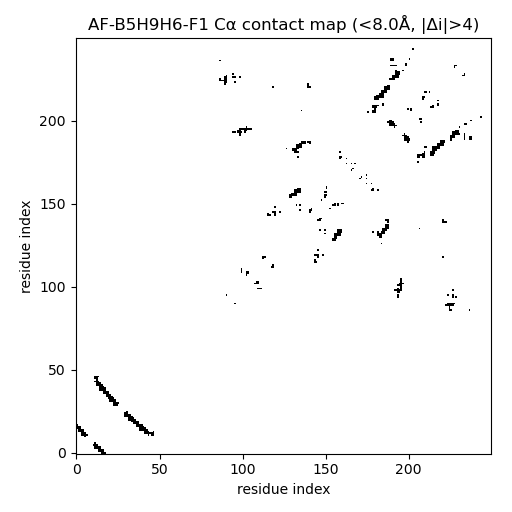5.569 18.112 1.00 92.81 174 ARG A CA 1
ATOM 1271 C C . ARG A 1 174 ? -10.316 5.673 16.649 1.00 92.81 174 ARG A C 1
ATOM 1273 O O . ARG A 1 174 ? -10.171 4.636 16.006 1.00 92.81 174 ARG A O 1
ATOM 1280 N N . ILE A 1 175 ? -10.064 6.885 16.151 1.00 89.62 175 ILE A N 1
ATOM 1281 C CA . ILE A 1 175 ? -9.514 7.125 14.809 1.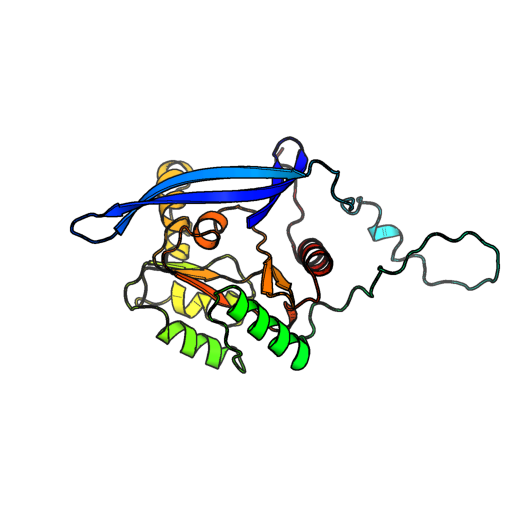00 89.62 175 ILE A CA 1
ATOM 1282 C C . ILE A 1 175 ? -8.176 6.396 14.662 1.00 89.62 175 ILE A C 1
ATOM 1284 O O . ILE A 1 175 ? -8.015 5.610 13.732 1.00 89.62 175 ILE A O 1
ATOM 1288 N N . ARG A 1 176 ? -7.253 6.588 15.615 1.00 92.06 176 ARG A N 1
ATOM 1289 C CA . ARG A 1 176 ? -5.928 5.953 15.618 1.00 92.06 176 ARG A CA 1
ATOM 1290 C C . ARG A 1 176 ? -6.023 4.433 15.530 1.00 92.06 176 ARG A C 1
ATOM 1292 O O . ARG A 1 176 ? -5.318 3.841 14.721 1.00 92.06 176 ARG A O 1
ATOM 1299 N N . ARG A 1 177 ? -6.890 3.795 16.326 1.00 92.00 177 ARG A N 1
ATOM 1300 C CA . ARG A 1 177 ? -7.100 2.338 16.256 1.00 92.00 177 ARG A CA 1
ATOM 1301 C C . ARG A 1 177 ? -7.635 1.893 14.899 1.00 92.00 177 ARG A C 1
ATOM 1303 O O . ARG A 1 177 ? -7.090 0.962 14.317 1.00 92.00 177 ARG A O 1
ATOM 1310 N N . LEU A 1 178 ? -8.669 2.568 14.394 1.00 94.31 178 LEU A N 1
ATOM 1311 C CA . LEU A 1 178 ? -9.294 2.225 13.115 1.00 94.31 178 LEU A CA 1
ATOM 1312 C C . LEU A 1 178 ? -8.299 2.301 11.951 1.00 94.31 178 LEU A C 1
ATOM 1314 O O . LEU A 1 178 ? -8.301 1.423 11.094 1.00 94.31 178 LEU A O 1
ATOM 1318 N N . THR A 1 179 ? -7.440 3.323 11.919 1.00 93.44 179 THR A N 1
ATOM 1319 C CA . THR A 1 179 ? -6.449 3.481 10.845 1.00 93.44 179 THR A CA 1
ATOM 1320 C C . THR A 1 179 ? -5.209 2.616 11.035 1.00 93.44 179 THR A C 1
ATOM 1322 O O . THR A 1 179 ? -4.540 2.319 10.052 1.00 93.44 179 THR A O 1
ATOM 1325 N N . ALA A 1 180 ? -4.862 2.239 12.270 1.00 93.19 180 ALA A N 1
ATOM 1326 C CA . ALA A 1 180 ? -3.626 1.513 12.551 1.00 93.19 180 ALA A CA 1
ATOM 1327 C C . ALA A 1 180 ? -3.724 0.010 12.283 1.00 93.19 180 ALA A C 1
ATOM 1329 O O . ALA A 1 180 ? -2.743 -0.574 11.829 1.00 93.19 180 ALA A O 1
ATOM 1330 N N . THR A 1 181 ? -4.875 -0.605 12.561 1.00 95.06 181 THR A N 1
ATOM 1331 C CA . THR A 1 181 ? -5.047 -2.063 12.467 1.00 95.06 181 THR A CA 1
ATOM 1332 C C . THR A 1 181 ? -6.308 -2.458 11.689 1.00 95.06 181 THR A C 1
ATOM 1334 O O . THR A 1 181 ? -7.216 -3.059 12.266 1.00 95.06 181 THR A O 1
ATOM 1337 N N . PRO A 1 182 ? -6.425 -2.083 10.402 1.00 96.25 182 PRO A N 1
ATOM 1338 C CA . PRO A 1 182 ? -7.515 -2.553 9.552 1.00 96.25 182 PRO A CA 1
ATOM 1339 C C . PRO A 1 182 ? -7.330 -4.037 9.194 1.00 96.25 182 PRO A C 1
ATOM 1341 O O . PRO A 1 182 ? -6.219 -4.566 9.254 1.00 96.25 182 PRO A O 1
ATOM 1344 N N . ASP A 1 183 ? -8.387 -4.702 8.727 1.00 97.31 183 ASP A N 1
ATOM 1345 C CA . ASP A 1 183 ? -8.245 -6.048 8.154 1.00 97.31 183 ASP A CA 1
ATOM 1346 C C . ASP A 1 183 ? -7.406 -5.987 6.873 1.00 97.31 183 ASP A C 1
ATOM 1348 O O . ASP A 1 183 ? -6.514 -6.808 6.651 1.00 97.31 183 ASP A O 1
ATOM 1352 N N . VAL A 1 184 ? -7.667 -4.974 6.038 1.00 98.12 184 VAL A N 1
ATOM 1353 C CA . VAL A 1 184 ? -6.936 -4.746 4.792 1.00 98.12 184 VAL A CA 1
ATOM 1354 C C . VAL A 1 184 ? -6.513 -3.286 4.666 1.00 98.12 184 VAL A C 1
ATOM 1356 O O . VAL A 1 184 ? -7.340 -2.376 4.719 1.00 98.12 184 VAL A O 1
ATOM 1359 N N . LEU A 1 185 ? -5.224 -3.054 4.430 1.00 98.06 185 LEU A N 1
ATOM 1360 C CA . LEU A 1 185 ? -4.715 -1.789 3.911 1.00 98.06 185 LEU A CA 1
ATOM 1361 C C . LEU A 1 185 ? -4.637 -1.867 2.386 1.00 98.06 185 LEU A C 1
ATOM 1363 O O . LEU A 1 185 ? -3.986 -2.761 1.848 1.00 98.06 185 LEU A O 1
ATOM 1367 N N . VAL A 1 186 ? -5.214 -0.884 1.700 1.00 98.06 186 VAL A N 1
ATOM 1368 C CA . VAL A 1 186 ? -4.955 -0.632 0.279 1.00 98.06 186 VAL A CA 1
ATOM 1369 C C . VAL A 1 186 ? -4.288 0.728 0.160 1.00 98.06 186 VAL A C 1
ATOM 1371 O O . VAL A 1 186 ? -4.860 1.753 0.525 1.00 98.06 186 VAL A O 1
ATOM 1374 N N . ALA A 1 187 ? -3.054 0.756 -0.326 1.00 96.50 187 ALA A N 1
ATOM 1375 C CA . ALA A 1 187 ? -2.265 1.979 -0.412 1.00 96.50 187 ALA A CA 1
ATOM 1376 C C . ALA A 1 187 ? -1.440 2.017 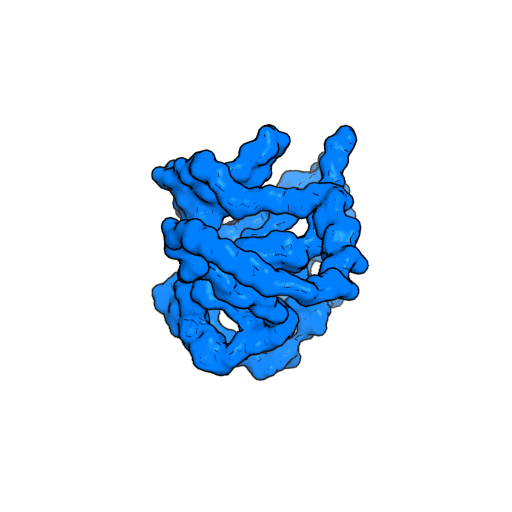-1.701 1.00 96.50 187 ALA A C 1
ATOM 1378 O O . ALA A 1 187 ? -1.484 1.115 -2.535 1.00 96.50 187 ALA A O 1
ATOM 1379 N N . SER A 1 188 ? -0.676 3.091 -1.864 1.00 95.38 188 SER A N 1
ATOM 1380 C CA . SER A 1 188 ? 0.417 3.144 -2.826 1.00 95.38 188 SER A CA 1
ATOM 1381 C C . SER A 1 188 ? 1.688 3.577 -2.110 1.00 95.38 188 SER A C 1
ATOM 1383 O O . SER A 1 188 ? 1.656 4.005 -0.958 1.00 95.38 188 SER A O 1
ATOM 1385 N N . VAL A 1 189 ? 2.807 3.470 -2.808 1.00 94.06 189 VAL A N 1
ATOM 1386 C CA . VAL A 1 189 ? 4.131 3.843 -2.309 1.00 94.06 189 VAL A CA 1
ATOM 1387 C C . VAL A 1 189 ? 4.626 5.097 -3.025 1.00 94.06 189 VAL A C 1
ATOM 1389 O O . VAL A 1 189 ? 4.087 5.486 -4.070 1.00 94.06 189 VAL A O 1
ATOM 1392 N N . ALA A 1 190 ? 5.646 5.747 -2.473 1.00 92.06 190 ALA A N 1
ATOM 1393 C CA . ALA A 1 190 ? 6.357 6.820 -3.160 1.00 92.06 190 ALA A CA 1
ATOM 1394 C C . ALA A 1 190 ? 7.212 6.252 -4.306 1.00 92.06 190 ALA A C 1
ATOM 1396 O O . ALA A 1 190 ? 7.209 6.815 -5.404 1.00 92.06 190 ALA A O 1
ATOM 1397 N N . ALA A 1 191 ? 7.875 5.116 -4.059 1.00 94.56 191 ALA A N 1
ATOM 1398 C CA . ALA A 1 191 ? 8.705 4.406 -5.027 1.00 94.56 191 ALA A CA 1
ATOM 1399 C C . ALA A 1 191 ? 8.843 2.910 -4.694 1.00 94.56 191 ALA A C 1
ATOM 1401 O O . ALA A 1 191 ? 8.640 2.500 -3.547 1.00 94.56 191 ALA A O 1
ATOM 1402 N N . VAL A 1 192 ? 9.233 2.128 -5.700 1.00 96.06 192 VAL A N 1
ATOM 1403 C CA . VAL A 1 192 ? 9.705 0.742 -5.575 1.00 96.06 192 VAL A CA 1
ATOM 1404 C C . VAL A 1 192 ? 11.092 0.668 -6.195 1.00 96.06 192 VAL A C 1
ATOM 1406 O O . VAL A 1 192 ? 11.266 1.106 -7.329 1.00 96.06 192 VAL A O 1
ATOM 1409 N N . THR A 1 193 ? 12.077 0.143 -5.476 1.00 95.19 193 THR A N 1
ATOM 1410 C CA . THR A 1 193 ? 13.413 -0.060 -6.049 1.00 95.19 193 THR A CA 1
ATOM 1411 C C . THR A 1 193 ? 13.452 -1.330 -6.898 1.00 95.19 193 THR A C 1
ATOM 1413 O O . THR A 1 193 ? 12.728 -2.288 -6.625 1.00 95.19 193 THR A O 1
ATOM 1416 N N . GLU A 1 194 ? 14.344 -1.393 -7.885 1.00 95.75 194 GLU A N 1
ATOM 1417 C CA . GLU A 1 194 ? 14.596 -2.624 -8.655 1.00 95.75 194 GLU A CA 1
ATOM 1418 C C . GLU A 1 194 ? 15.135 -3.767 -7.779 1.00 95.75 194 GLU A C 1
ATOM 1420 O O . GLU A 1 194 ? 15.018 -4.932 -8.141 1.00 95.75 194 GLU A O 1
ATOM 1425 N N . THR A 1 195 ? 15.647 -3.443 -6.588 1.00 92.25 195 THR A N 1
ATOM 1426 C CA . THR A 1 195 ? 16.038 -4.394 -5.535 1.00 92.25 195 THR A CA 1
ATOM 1427 C C . THR A 1 195 ? 14.881 -4.828 -4.624 1.00 92.25 195 THR A C 1
ATOM 1429 O O . THR A 1 195 ? 15.097 -5.514 -3.626 1.00 92.25 195 THR A O 1
ATOM 1432 N N . GLY A 1 196 ? 13.641 -4.446 -4.942 1.00 92.25 196 GLY A N 1
ATOM 1433 C CA . GLY A 1 196 ? 12.441 -4.923 -4.255 1.00 92.25 196 GLY A CA 1
ATOM 1434 C C . GLY A 1 196 ? 12.175 -4.261 -2.903 1.00 92.25 196 GLY A C 1
ATOM 1435 O O . GLY A 1 196 ? 11.600 -4.896 -2.021 1.00 92.25 196 GLY A O 1
ATOM 1436 N N . SER A 1 197 ? 12.597 -3.006 -2.714 1.00 92.50 197 SER A N 1
ATOM 1437 C CA . SER A 1 197 ? 12.265 -2.204 -1.528 1.00 92.50 197 SER A CA 1
ATOM 1438 C C . SER A 1 197 ? 11.110 -1.247 -1.813 1.00 92.50 197 SER A C 1
ATOM 1440 O O . SER A 1 197 ? 11.096 -0.560 -2.834 1.00 92.50 197 SER A O 1
ATOM 1442 N N . LEU A 1 198 ? 10.155 -1.164 -0.886 1.00 93.62 198 LEU A N 1
ATOM 1443 C CA . LEU A 1 198 ? 9.053 -0.202 -0.928 1.00 93.62 198 LEU A CA 1
ATOM 1444 C C . LEU A 1 198 ? 9.423 1.052 -0.128 1.00 93.62 198 LEU A C 1
ATOM 1446 O O . LEU A 1 198 ? 9.770 0.949 1.046 1.00 93.62 198 LEU A O 1
ATOM 1450 N N . VAL A 1 199 ? 9.288 2.237 -0.726 1.00 91.75 199 VAL A N 1
ATOM 1451 C CA . VAL A 1 199 ? 9.488 3.515 -0.023 1.00 91.75 199 VAL A CA 1
ATOM 1452 C C . VAL A 1 199 ? 8.144 4.168 0.248 1.00 91.75 199 VAL A C 1
ATOM 1454 O O . VAL A 1 199 ? 7.425 4.560 -0.674 1.00 91.75 199 VAL A O 1
ATOM 1457 N N . ILE A 1 200 ? 7.802 4.301 1.527 1.00 89.94 200 ILE A N 1
ATOM 1458 C CA . ILE A 1 200 ? 6.531 4.862 1.987 1.00 89.94 200 ILE A CA 1
ATOM 1459 C C . ILE A 1 200 ? 6.812 6.200 2.664 1.00 89.94 200 ILE A C 1
ATOM 1461 O O . ILE A 1 200 ? 7.574 6.271 3.621 1.00 89.94 200 ILE A O 1
ATOM 1465 N N . ALA A 1 201 ? 6.165 7.257 2.178 1.00 84.06 201 ALA A N 1
ATOM 1466 C CA . ALA A 1 201 ? 6.229 8.587 2.767 1.00 84.06 201 ALA A CA 1
ATOM 1467 C C . ALA A 1 201 ? 4.822 9.020 3.187 1.00 84.06 201 ALA A C 1
ATOM 1469 O O . ALA A 1 201 ? 3.877 8.940 2.401 1.00 84.06 201 ALA A O 1
ATOM 1470 N N . SER A 1 202 ? 4.670 9.475 4.431 1.00 82.94 202 SER A N 1
ATOM 1471 C CA . SER A 1 202 ? 3.368 9.849 4.982 1.00 82.94 202 SER A CA 1
ATOM 1472 C C . SER A 1 202 ? 3.464 11.110 5.829 1.00 82.94 202 SER A C 1
ATOM 1474 O O . SER A 1 202 ? 3.941 11.060 6.958 1.00 82.94 202 SER A O 1
ATOM 1476 N N . GLY A 1 203 ? 2.933 12.226 5.322 1.00 74.12 203 GLY A N 1
ATOM 1477 C CA . GLY A 1 203 ? 2.978 13.510 6.032 1.00 74.12 203 GLY A CA 1
ATOM 1478 C C . GLY A 1 203 ? 2.225 13.518 7.367 1.00 74.12 203 GLY A C 1
ATOM 1479 O O . GLY A 1 203 ? 2.660 14.172 8.303 1.00 74.12 203 GLY A O 1
ATOM 1480 N N . SER A 1 204 ? 1.125 12.765 7.485 1.00 76.62 204 SER A N 1
ATOM 1481 C CA . SER A 1 204 ? 0.359 12.657 8.738 1.00 76.62 204 SER A CA 1
ATOM 1482 C C . SER A 1 204 ? 0.780 11.484 9.624 1.00 76.62 204 SER A C 1
ATOM 1484 O O . SER A 1 204 ? 0.218 11.309 10.699 1.00 76.62 204 SER A O 1
ATOM 1486 N N . GLY A 1 205 ? 1.660 10.598 9.143 1.00 81.06 205 GLY A N 1
ATOM 1487 C CA . GLY A 1 205 ? 1.995 9.334 9.816 1.00 81.06 205 GLY A CA 1
ATOM 1488 C C . GLY A 1 205 ? 0.860 8.294 9.915 1.00 81.06 205 GLY A C 1
ATOM 1489 O O . GLY A 1 205 ? 1.142 7.118 10.101 1.00 81.06 205 GLY A O 1
ATOM 1490 N N . SER A 1 206 ? -0.409 8.670 9.714 1.00 81.12 206 SER A N 1
ATOM 1491 C CA . SER A 1 206 ? -1.589 7.827 10.000 1.00 81.12 206 SER A CA 1
ATOM 1492 C C . SER A 1 206 ? -1.643 6.468 9.287 1.00 81.12 206 SER A C 1
ATOM 1494 O O . SER A 1 206 ? -2.199 5.521 9.835 1.00 81.12 206 SER A O 1
ATOM 1496 N N . GLN A 1 207 ? -1.050 6.347 8.095 1.00 86.81 207 GLN A N 1
ATOM 1497 C CA . GLN A 1 207 ? -0.997 5.085 7.345 1.00 86.81 207 GLN A CA 1
ATOM 1498 C C . GLN A 1 207 ? 0.211 4.207 7.678 1.00 86.81 207 GLN A C 1
ATOM 1500 O O . GLN A 1 207 ? 0.230 3.041 7.285 1.00 86.81 207 GLN A O 1
ATOM 1505 N N . LEU A 1 208 ? 1.219 4.738 8.379 1.00 90.00 208 LEU A N 1
ATOM 1506 C CA . LEU A 1 208 ? 2.447 4.001 8.669 1.00 90.00 208 LEU A CA 1
ATOM 1507 C C . LEU A 1 208 ? 2.188 2.775 9.550 1.00 90.00 208 LEU A C 1
ATOM 1509 O O . LEU A 1 208 ? 2.688 1.717 9.181 1.00 90.00 208 LEU A O 1
ATOM 1513 N N . PRO A 1 209 ? 1.366 2.827 10.622 1.00 91.25 209 PRO A N 1
ATOM 1514 C CA . PRO A 1 209 ? 1.129 1.640 11.438 1.00 91.25 209 PRO A CA 1
ATOM 1515 C C . PRO A 1 209 ? 0.501 0.499 10.638 1.00 91.25 209 PRO A C 1
ATOM 1517 O O . PRO A 1 209 ? 1.013 -0.617 10.689 1.00 91.25 209 PRO A O 1
ATOM 1520 N N . ALA A 1 210 ? -0.529 0.790 9.833 1.00 92.81 210 ALA A N 1
ATOM 1521 C CA . ALA A 1 210 ? -1.145 -0.198 8.954 1.00 92.81 210 ALA A CA 1
ATOM 1522 C C . ALA A 1 210 ? -0.146 -0.739 7.921 1.00 92.81 210 ALA A C 1
ATOM 1524 O O . ALA A 1 210 ? -0.100 -1.944 7.697 1.00 92.81 210 ALA A O 1
ATOM 1525 N N . SER A 1 211 ? 0.683 0.138 7.342 1.00 89.62 211 SER A N 1
ATOM 1526 C CA . SER A 1 211 ? 1.663 -0.226 6.306 1.00 89.62 211 SER A CA 1
ATOM 1527 C C . SER A 1 211 ? 2.819 -1.065 6.841 1.00 89.62 211 SER A C 1
ATOM 1529 O O . SER A 1 211 ? 3.327 -1.928 6.134 1.00 89.62 211 SER A O 1
ATOM 1531 N N . ALA A 1 212 ? 3.240 -0.806 8.078 1.00 87.19 212 ALA A N 1
ATOM 1532 C CA . ALA A 1 212 ? 4.388 -1.439 8.715 1.00 87.19 212 ALA A CA 1
ATOM 1533 C C . ALA A 1 212 ? 4.075 -2.811 9.330 1.00 87.19 212 ALA A C 1
ATOM 1535 O O . ALA A 1 212 ? 4.990 -3.473 9.807 1.00 87.19 212 ALA A O 1
ATOM 1536 N N . GLY A 1 213 ? 2.802 -3.223 9.348 1.00 84.31 213 GLY A N 1
ATOM 1537 C CA . GLY A 1 213 ? 2.374 -4.526 9.873 1.00 84.31 213 GLY A CA 1
ATOM 1538 C C . GLY A 1 213 ? 1.156 -4.478 10.792 1.00 84.31 213 GLY A C 1
ATOM 1539 O O . GLY A 1 213 ? 0.836 -5.466 11.435 1.00 84.31 213 GLY A O 1
ATOM 1540 N N . GLY A 1 214 ? 0.505 -3.325 10.945 1.00 90.38 214 GLY A N 1
ATOM 1541 C CA . GLY A 1 214 ? -0.734 -3.225 11.716 1.00 90.38 214 GLY A CA 1
ATOM 1542 C C . GLY A 1 214 ? -1.939 -3.808 10.975 1.00 90.38 214 GLY A C 1
ATOM 1543 O O . GLY A 1 214 ? -2.842 -4.343 11.612 1.00 90.38 214 GLY A O 1
ATOM 1544 N N . ALA A 1 215 ? -1.950 -3.737 9.640 1.00 94.12 215 ALA A N 1
ATOM 1545 C CA . ALA A 1 215 ? -2.989 -4.368 8.837 1.00 94.12 215 ALA A CA 1
ATOM 1546 C C . ALA A 1 215 ? -2.780 -5.886 8.756 1.00 94.12 215 ALA A C 1
ATOM 1548 O O . ALA A 1 215 ? -1.654 -6.333 8.538 1.00 94.12 215 ALA A O 1
ATOM 1549 N N . ALA A 1 216 ? -3.854 -6.676 8.849 1.00 92.25 216 ALA A N 1
ATOM 1550 C CA . ALA A 1 216 ? -3.751 -8.132 8.686 1.00 92.25 216 ALA A CA 1
ATOM 1551 C C . ALA A 1 216 ? -3.322 -8.526 7.257 1.00 92.25 216 ALA A C 1
ATOM 1553 O O . ALA A 1 216 ? -2.631 -9.526 7.058 1.00 92.25 216 ALA A O 1
ATOM 1554 N N . ARG A 1 217 ? -3.695 -7.716 6.258 1.00 94.50 217 ARG A N 1
ATOM 1555 C CA . ARG A 1 217 ? -3.201 -7.792 4.879 1.00 94.50 217 ARG A CA 1
ATOM 1556 C C . ARG A 1 217 ? -2.923 -6.389 4.343 1.00 94.50 217 ARG A C 1
ATOM 1558 O O . ARG A 1 217 ? -3.771 -5.508 4.442 1.00 94.50 217 ARG A O 1
ATOM 1565 N N . ALA A 1 218 ? -1.772 -6.189 3.712 1.00 95.50 218 ALA A N 1
ATOM 1566 C CA . ALA A 1 218 ? -1.446 -4.951 3.010 1.00 95.50 218 ALA A CA 1
ATOM 1567 C C . ALA A 1 218 ? -1.325 -5.205 1.504 1.00 95.50 218 ALA A C 1
ATOM 1569 O O . ALA A 1 218 ? -0.711 -6.179 1.074 1.00 95.50 218 ALA A O 1
ATOM 1570 N N . ILE A 1 219 ? -1.954 -4.337 0.712 1.00 97.19 219 ILE A N 1
ATOM 1571 C CA . ILE A 1 219 ? -1.963 -4.386 -0.747 1.00 97.19 219 ILE A CA 1
ATOM 1572 C C . ILE A 1 219 ? -1.481 -3.034 -1.272 1.00 97.19 219 ILE A C 1
ATOM 1574 O O . ILE A 1 219 ? -2.089 -1.992 -1.011 1.00 97.19 219 ILE A O 1
ATOM 1578 N N . TRP A 1 220 ? -0.390 -3.053 -2.034 1.00 97.19 220 TRP A N 1
ATOM 1579 C CA . TRP A 1 220 ? 0.194 -1.858 -2.634 1.00 97.19 220 TRP A CA 1
ATOM 1580 C C . TRP A 1 220 ? -0.109 -1.824 -4.128 1.00 97.19 220 TRP A C 1
ATOM 1582 O O . TRP A 1 220 ? 0.396 -2.642 -4.889 1.00 97.19 220 TRP A O 1
ATOM 1592 N N . VAL A 1 221 ? -0.908 -0.848 -4.554 1.00 97.06 221 VAL A N 1
ATOM 1593 C CA . VAL A 1 221 ? -1.151 -0.576 -5.975 1.00 97.06 221 VAL A CA 1
ATOM 1594 C C . VAL A 1 221 ? -0.129 0.450 -6.439 1.00 97.06 221 VAL A C 1
ATOM 1596 O O . VAL A 1 221 ? -0.119 1.594 -5.971 1.00 97.06 221 VAL A O 1
ATOM 1599 N N . VAL A 1 222 ? 0.754 0.051 -7.345 1.00 95.88 222 VAL A N 1
ATOM 1600 C CA . VAL A 1 222 ? 1.915 0.845 -7.751 1.00 95.88 222 VAL A CA 1
ATOM 1601 C C . VAL A 1 222 ? 1.875 1.059 -9.258 1.00 95.88 222 VAL A C 1
ATOM 1603 O O . VAL A 1 222 ? 1.796 0.104 -10.017 1.00 95.88 222 VAL A O 1
ATOM 1606 N N . GLY A 1 223 ? 1.926 2.318 -9.694 1.00 93.38 223 GLY A N 1
ATOM 1607 C CA . GLY A 1 223 ? 2.088 2.623 -11.115 1.00 93.38 223 GLY A CA 1
ATOM 1608 C C . GLY A 1 223 ? 3.523 2.359 -11.581 1.00 93.38 223 GLY A C 1
ATOM 1609 O O . GLY A 1 223 ? 4.467 2.605 -10.827 1.00 93.38 223 GLY A O 1
ATOM 1610 N N . ALA A 1 224 ? 3.688 1.905 -12.825 1.00 94.50 224 ALA A N 1
ATOM 1611 C CA . ALA A 1 224 ? 4.984 1.543 -13.408 1.00 94.50 224 ALA A CA 1
ATOM 1612 C C . ALA A 1 224 ? 6.034 2.668 -13.342 1.00 94.50 224 ALA A C 1
ATOM 1614 O O . ALA A 1 224 ? 7.224 2.405 -13.195 1.00 94.50 224 ALA A O 1
ATOM 1615 N N . GLN A 1 225 ? 5.606 3.933 -13.375 1.00 93.56 225 GLN A N 1
ATOM 1616 C CA . GLN A 1 225 ? 6.485 5.100 -13.255 1.00 93.56 225 GLN A CA 1
ATOM 1617 C C . GLN A 1 225 ? 7.151 5.232 -11.878 1.00 93.56 225 GLN A C 1
ATOM 1619 O O . GLN A 1 225 ? 8.058 6.039 -11.706 1.00 93.56 225 GLN A O 1
ATOM 1624 N N . LYS A 1 226 ? 6.694 4.483 -10.866 1.00 95.12 226 LYS A N 1
ATOM 1625 C CA . LYS A 1 226 ? 7.251 4.509 -9.506 1.00 95.12 226 LYS A CA 1
ATOM 1626 C C . LYS A 1 226 ? 8.420 3.538 -9.311 1.00 95.12 226 LYS A C 1
ATOM 1628 O O . LYS A 1 226 ? 8.993 3.542 -8.222 1.00 95.12 226 LYS A O 1
ATOM 1633 N N . VAL A 1 227 ? 8.774 2.735 -10.321 1.00 96.06 227 VAL A N 1
ATOM 1634 C CA . VAL A 1 227 ? 9.933 1.834 -10.262 1.00 96.06 227 VAL A CA 1
ATOM 1635 C C . VAL A 1 227 ? 11.222 2.597 -10.569 1.00 96.06 227 VAL A C 1
ATOM 1637 O O . VAL A 1 227 ? 11.403 3.176 -11.642 1.00 96.06 227 VAL A O 1
ATOM 1640 N N . VAL A 1 228 ? 12.140 2.598 -9.610 1.00 95.50 228 VAL A N 1
ATOM 1641 C CA . VAL A 1 228 ? 13.409 3.337 -9.647 1.00 95.50 228 VAL A CA 1
ATOM 1642 C C . VAL A 1 228 ? 14.591 2.386 -9.432 1.00 95.50 228 VAL A C 1
ATOM 1644 O O . VAL A 1 228 ? 14.397 1.331 -8.832 1.00 95.50 228 VAL A O 1
ATOM 1647 N N . PRO A 1 229 ? 15.806 2.718 -9.898 1.00 93.12 229 PRO A N 1
ATOM 1648 C CA . PRO A 1 229 ? 16.936 1.793 -9.806 1.00 93.12 229 PRO A CA 1
ATOM 1649 C C . PRO A 1 229 ? 17.315 1.457 -8.358 1.00 93.12 229 PRO A C 1
ATOM 1651 O O . PRO A 1 229 ? 17.520 0.295 -8.018 1.00 93.12 229 PRO A O 1
ATOM 1654 N N . ASP A 1 230 ? 17.335 2.464 -7.484 1.00 88.75 230 ASP A N 1
ATOM 1655 C CA . ASP A 1 230 ? 17.893 2.353 -6.137 1.00 88.75 230 ASP A CA 1
ATOM 1656 C C . ASP A 1 230 ? 17.181 3.250 -5.109 1.00 88.75 230 ASP A C 1
ATOM 1658 O O . ASP A 1 230 ? 16.278 4.037 -5.421 1.00 88.75 230 ASP A O 1
ATOM 1662 N N . LEU A 1 231 ? 17.591 3.103 -3.845 1.00 88.19 231 LEU A N 1
ATOM 1663 C CA . LEU A 1 231 ? 17.046 3.856 -2.718 1.00 88.19 231 LEU A CA 1
ATOM 1664 C C . LEU A 1 231 ? 17.339 5.361 -2.823 1.00 88.19 231 LEU A C 1
ATOM 1666 O O . LEU A 1 231 ? 16.467 6.168 -2.508 1.00 88.19 231 LEU A O 1
ATOM 1670 N N . SER A 1 232 ? 18.520 5.755 -3.298 1.00 86.25 232 SER A N 1
ATOM 1671 C CA . SER A 1 232 ? 18.886 7.168 -3.464 1.00 86.25 232 SER A CA 1
ATOM 1672 C C . SER A 1 232 ? 17.929 7.872 -4.430 1.00 86.25 232 SER A C 1
ATOM 1674 O O . SER A 1 232 ? 17.384 8.938 -4.129 1.00 86.25 232 SER A O 1
ATOM 1676 N N . THR A 1 233 ? 17.624 7.224 -5.553 1.00 87.75 233 THR A N 1
ATOM 1677 C CA . THR A 1 233 ? 16.656 7.688 -6.549 1.00 87.75 233 THR A CA 1
ATOM 1678 C C . THR A 1 233 ? 15.237 7.704 -5.979 1.00 87.75 233 THR A C 1
ATOM 1680 O O . THR A 1 233 ? 14.471 8.635 -6.239 1.00 87.75 233 THR A O 1
ATOM 1683 N N . ALA A 1 234 ? 14.876 6.711 -5.161 1.00 87.81 234 ALA A N 1
ATOM 1684 C CA . ALA A 1 234 ? 13.584 6.668 -4.480 1.00 87.81 234 ALA A CA 1
ATOM 1685 C C . ALA A 1 234 ? 13.380 7.857 -3.526 1.00 87.81 234 ALA A C 1
ATOM 1687 O O . ALA A 1 234 ? 12.311 8.476 -3.529 1.00 87.81 234 ALA A O 1
ATOM 1688 N N . LEU A 1 235 ? 14.403 8.207 -2.742 1.00 85.25 235 LEU A N 1
ATOM 1689 C CA . LEU A 1 235 ? 14.374 9.349 -1.824 1.00 85.25 235 LEU A CA 1
ATOM 1690 C C . LEU A 1 235 ? 14.310 10.681 -2.585 1.00 85.25 235 LEU A C 1
ATOM 1692 O O . LEU A 1 235 ? 13.523 11.558 -2.222 1.00 85.25 235 LEU A O 1
ATOM 1696 N N . LEU A 1 236 ? 15.055 10.807 -3.690 1.00 84.12 236 LEU A N 1
ATOM 1697 C CA . LEU A 1 236 ? 14.986 11.973 -4.577 1.00 84.12 236 LEU A CA 1
ATOM 1698 C C . LEU A 1 236 ? 13.593 12.141 -5.205 1.00 84.12 236 LEU A C 1
ATOM 1700 O O . LEU A 1 236 ? 13.067 13.252 -5.280 1.00 84.12 236 LEU A O 1
ATOM 1704 N N . ARG A 1 237 ? 12.961 11.042 -5.635 1.00 84.44 237 ARG A N 1
ATOM 1705 C CA . ARG A 1 237 ? 11.575 11.057 -6.125 1.00 84.44 237 ARG A CA 1
ATOM 1706 C C . ARG A 1 237 ? 10.610 11.526 -5.035 1.00 84.44 237 ARG A C 1
ATOM 1708 O O . ARG A 1 237 ? 9.725 12.340 -5.305 1.00 84.44 237 ARG A O 1
ATOM 1715 N N . GLY A 1 238 ? 10.780 11.017 -3.815 1.00 70.69 238 GLY A N 1
ATOM 1716 C CA . GLY A 1 238 ? 9.955 11.368 -2.661 1.00 70.69 238 GLY A CA 1
ATOM 1717 C C . GLY A 1 238 ? 9.991 12.860 -2.333 1.00 70.69 238 GLY A C 1
ATOM 1718 O O . GLY A 1 238 ? 8.937 13.449 -2.113 1.00 70.69 238 GLY A O 1
ATOM 1719 N N . SER A 1 239 ? 11.172 13.486 -2.367 1.00 68.44 239 SER A N 1
ATOM 1720 C CA . SER A 1 239 ? 11.331 14.914 -2.052 1.00 68.44 239 SER A CA 1
ATOM 1721 C C . SER A 1 239 ? 10.755 15.855 -3.118 1.00 68.44 239 SER A C 1
ATOM 1723 O O . SER A 1 239 ? 10.318 16.956 -2.789 1.00 68.44 239 SER A O 1
ATOM 1725 N N . ARG A 1 240 ? 10.711 15.431 -4.390 1.00 61.81 240 ARG A N 1
ATOM 1726 C CA . ARG A 1 240 ? 10.184 16.241 -5.506 1.00 61.81 240 ARG A CA 1
ATOM 1727 C C . ARG A 1 240 ? 8.675 16.124 -5.704 1.00 61.81 240 ARG A C 1
ATOM 1729 O O . ARG A 1 240 ? 8.049 17.076 -6.155 1.00 61.81 240 ARG A O 1
ATOM 1736 N N . ASN A 1 241 ? 8.091 14.966 -5.392 1.00 52.03 241 ASN A N 1
ATOM 1737 C CA . ASN A 1 241 ? 6.687 14.667 -5.696 1.00 52.03 241 ASN A CA 1
ATOM 1738 C C . ASN A 1 241 ? 5.729 14.907 -4.514 1.00 52.03 241 ASN A C 1
ATOM 1740 O O . ASN A 1 241 ? 4.553 14.551 -4.584 1.00 52.03 241 ASN A O 1
ATOM 1744 N N . THR A 1 242 ? 6.207 15.489 -3.411 1.00 44.88 242 THR A N 1
ATOM 1745 C CA . THR A 1 242 ? 5.351 15.956 -2.318 1.00 44.88 242 THR A CA 1
ATOM 1746 C C . THR A 1 242 ? 4.873 17.385 -2.594 1.00 44.88 242 THR A C 1
ATOM 1748 O O . THR A 1 242 ? 5.655 18.316 -2.414 1.00 44.88 242 THR A O 1
ATOM 1751 N N . PRO A 1 243 ? 3.584 17.620 -2.920 1.00 35.25 243 PRO A N 1
ATOM 1752 C CA . PRO A 1 243 ? 3.013 18.972 -2.988 1.00 35.25 243 PRO A CA 1
ATOM 1753 C C . PRO A 1 243 ? 2.909 19.653 -1.607 1.00 35.25 243 PRO A C 1
ATOM 1755 O O . PRO A 1 243 ? 2.356 20.743 -1.474 1.00 35.25 243 PRO A O 1
ATOM 1758 N N . PHE A 1 244 ? 3.420 19.016 -0.550 1.00 34.88 244 PHE A N 1
ATOM 1759 C CA . PHE A 1 244 ? 3.354 19.521 0.809 1.00 34.88 244 PHE A CA 1
ATOM 1760 C C . PHE A 1 244 ? 4.451 20.566 1.039 1.00 34.88 244 PHE A C 1
ATOM 1762 O O . PHE A 1 244 ? 5.556 20.260 1.486 1.00 34.88 244 PHE A O 1
ATOM 1769 N N . ARG A 1 245 ? 4.131 21.833 0.760 1.00 28.47 245 ARG A N 1
ATOM 1770 C CA . ARG A 1 245 ? 4.880 22.966 1.309 1.00 28.47 245 ARG A CA 1
ATOM 1771 C C . ARG A 1 245 ? 4.623 22.969 2.819 1.00 28.47 245 ARG A C 1
ATOM 1773 O O . ARG A 1 245 ? 3.600 23.477 3.269 1.00 28.47 245 ARG A O 1
ATOM 1780 N N . TRP A 1 246 ? 5.508 22.327 3.582 1.00 28.52 246 TRP A N 1
ATOM 1781 C CA . TRP A 1 246 ? 5.472 22.305 5.046 1.00 28.52 246 TRP A CA 1
ATOM 1782 C C . TRP A 1 246 ? 5.485 23.757 5.545 1.00 28.52 246 TRP A C 1
ATOM 1784 O O . TRP A 1 246 ? 6.508 24.438 5.477 1.00 28.52 246 TRP A O 1
ATOM 1794 N N . ARG A 1 247 ? 4.327 24.270 5.971 1.00 21.59 247 ARG A N 1
ATOM 1795 C CA . ARG A 1 247 ? 4.258 25.518 6.732 1.00 21.59 247 ARG A CA 1
ATOM 1796 C C . ARG A 1 247 ? 4.485 25.137 8.194 1.00 21.59 247 ARG A C 1
ATOM 1798 O O . ARG A 1 247 ? 3.769 24.252 8.663 1.00 21.59 247 ARG A O 1
ATOM 1805 N N . PRO A 1 248 ? 5.460 25.732 8.901 1.00 22.86 248 PRO A N 1
ATOM 1806 C CA . PRO A 1 248 ? 5.542 25.551 10.343 1.00 22.86 248 PRO A CA 1
ATOM 1807 C C . PRO A 1 248 ? 4.204 25.984 10.953 1.00 22.86 248 PRO A C 1
ATOM 1809 O O . PRO A 1 248 ? 3.657 27.023 10.571 1.00 22.86 248 PRO A O 1
ATOM 1812 N N . CYS A 1 249 ? 3.651 25.160 11.842 1.00 24.33 249 CYS A N 1
ATOM 1813 C CA . CYS A 1 249 ? 2.603 25.625 12.740 1.00 24.33 249 CYS A CA 1
ATOM 1814 C C . CYS A 1 249 ? 3.197 26.778 13.556 1.00 24.33 249 CYS A C 1
ATOM 1816 O O . CYS A 1 249 ? 4.272 26.615 14.135 1.00 24.33 249 CYS A O 1
ATOM 1818 N N . ALA A 1 250 ? 2.539 27.935 13.496 1.00 30.44 250 ALA A N 1
ATOM 1819 C CA . ALA A 1 250 ? 2.777 29.032 14.426 1.00 30.44 250 ALA A CA 1
ATOM 1820 C C . ALA A 1 250 ? 2.359 28.618 15.841 1.00 30.44 250 ALA A C 1
ATOM 1822 O O . ALA A 1 250 ? 1.416 27.795 15.944 1.00 30.44 250 ALA A O 1
#

Organism: Streptomyces pristinaespiralis (strain ATCC 25486 / DSM 40338 / CBS 914.69 / JCM 4507 / KCC S-0507 / NBRC 13074 / NRRL 2958 / 5647) (NCBI:txid457429)

Foldseek 3Di:
DWDWDQDPVRQTWTFDWDWDWDWDADPVGTDTDDIDIGTPDIGRPPDPDDDDDPCPVVVVVPPPDDDDDDDDDDDDDPPPCDDLDDLPDFDDPVLLVLLCVLQVVVVDNDDDDDALVRVLVVVVVVDQFAFLEEEDDDPLCVVSCVCVVAPVDNRYNYLVVVLVPDDCVPCVVVNLLSQQATQEYEYAALAGASNNDGHHDDPVCSNVNCVVPNHVYYHYDYGRSRYDHDPVSSVVSVSPPDPDPDDPDD

Secondary structure (DSSP, 8-state):
-EEEEE-TTS-EEEEEEEEEEEEEEETTEEEEEEEEEEEEEEE-SPPS-PPPPTTHHHHTTT------------------------TTSPPPHHHHHHHHHHHHHTT------SSHHHHHHHHHHHSPTT-EEEEPS-HHHHHTSHHHHHHSSSSSEEHHHHHHSS-HHHHHHHHHHHHHS-SEEEE--SEEETTS-EE---TT-TTHHIIIIISSEEEE---GGGEESSHHHHHHHHHHS-----PPP-

Solvent-accessible surface area (backbone atoms only — not comparable to full-atom values): 15182 Å² total; per-residue (Å²): 90,83,44,79,49,71,48,95,88,71,51,53,36,45,31,38,34,46,76,49,72,43,68,42,82,50,99,93,41,80,38,86,69,50,73,48,80,45,74,78,43,76,44,74,62,77,68,89,75,76,78,82,56,94,63,62,76,65,57,78,76,66,78,82,76,89,86,84,83,89,87,86,89,82,92,70,96,78,88,76,83,70,76,87,67,74,66,80,52,64,48,54,69,72,52,49,52,42,20,38,53,29,23,41,75,69,73,43,92,65,84,90,65,95,45,50,67,54,45,42,54,51,51,60,71,73,50,64,78,64,37,37,34,30,62,44,94,37,68,65,37,55,75,46,41,46,46,53,64,44,58,76,44,86,56,33,43,36,38,49,67,55,54,71,74,50,55,63,91,84,38,43,70,59,44,50,50,53,46,22,51,20,53,29,31,41,33,53,58,61,19,33,19,35,74,33,46,79,39,78,79,61,97,81,50,60,54,49,47,18,71,77,65,39,15,78,37,71,44,75,57,72,63,58,31,34,54,32,78,37,68,70,55,33,52,54,50,45,71,70,71,52,90,72,78,83,69,81,82,129

Sequence (250 aa):
MQEVARLLDGRSGLNFAVYHDTYRRTPEGWRFAERVYEVRYVDTTPLAGSAPGPGAQAQASAEAGDAGRAAGAGEADASATGAAGDFGAPASADRLDRAIAALRANGFTAELLDDAAAARTHIKNLIPKGAGVFTGASETLRLSGIAQDIEAGDRYQAVRPRVLTMDRATESDRIRRLTATPDVLVASVAAVTETGSLVIASGSGSQLPASAGGAARAIWVVGAQKVVPDLSTALLRGSRNTPFRWRPCA

InterPro domains:
  IPR003741 LUD domain [PF02589] (97-237)
  IPR024185 5-formyltetrahydrofolate cyclo-ligase-like domain superfamily [G3DSA:3.40.50.10420] (91-245)
  IPR032710 NTF2-like domain superfamily [SSF54427] (4-51)
  IPR037171 NagB/RpiA transferase-like [SSF100950] (93-237)

Radius of gyration: 21.34 Å; Cα contacts (8 Å, |Δi|>4): 338; chains: 1; bounding box: 64×52×46 Å

Nearest PDB structures (foldseek):
  3afq-assembly1_B  TM=4.585E-01  e=4.673E-01  Mycobacterium leprae TN
  7f5z-assembly1_B-2  TM=5.209E-01  e=9.659E-01  Mycobacterium tuberculosis H37Rv
  2yfr-assembly1_A  TM=3.045E-01  e=9.065E+00  Lactobacillus johnsonii

Mean predicted aligned error: 14.13 Å

pLDDT: mean 75.57, std 24.08, range [21.59, 98.38]